Protein AF-A0A4V0WXS4-F1 (afdb_monomer_lite)

Structure (mmCIF, N/CA/C/O backbone):
data_AF-A0A4V0WXS4-F1
#
_entry.id   AF-A0A4V0WXS4-F1
#
loop_
_atom_site.group_PDB
_atom_site.id
_atom_site.type_symbol
_atom_site.label_atom_id
_atom_site.label_alt_id
_atom_site.label_comp_id
_atom_site.label_asym_id
_atom_site.label_entity_id
_atom_site.label_seq_id
_atom_site.pdbx_PDB_ins_code
_atom_site.Cartn_x
_atom_site.Cartn_y
_atom_site.Cartn_z
_atom_site.occupancy
_atom_site.B_iso_or_equiv
_atom_site.auth_seq_id
_atom_site.auth_comp_id
_atom_site.auth_asym_id
_atom_site.auth_atom_id
_atom_site.pdbx_PDB_model_num
ATOM 1 N N . MET A 1 1 ? 23.400 -9.276 -53.698 1.00 64.88 1 MET A N 1
ATOM 2 C CA . MET A 1 1 ? 24.366 -10.309 -53.256 1.00 64.88 1 MET A CA 1
ATOM 3 C C . MET A 1 1 ? 24.026 -10.705 -51.829 1.00 64.88 1 MET A C 1
ATOM 5 O O . MET A 1 1 ? 23.717 -9.817 -51.048 1.00 64.88 1 MET A O 1
ATOM 9 N N . PHE A 1 2 ? 24.050 -12.000 -51.503 1.00 71.00 2 PHE A N 1
ATOM 10 C CA . PHE A 1 2 ? 23.852 -12.486 -50.131 1.00 71.00 2 PHE A CA 1
ATOM 11 C C . PHE A 1 2 ? 25.010 -12.029 -49.228 1.00 71.00 2 PHE A C 1
ATOM 13 O O . PHE A 1 2 ? 26.172 -12.308 -49.543 1.00 71.00 2 PHE A O 1
ATOM 20 N N . SER A 1 3 ? 24.697 -11.337 -48.127 1.00 74.62 3 SER A N 1
ATOM 21 C CA . SER A 1 3 ? 25.659 -10.976 -47.076 1.00 74.62 3 SER A CA 1
ATOM 22 C C . SER A 1 3 ? 26.164 -12.226 -46.345 1.00 74.62 3 SER A C 1
ATOM 24 O O . SER A 1 3 ? 25.513 -13.275 -46.371 1.00 74.62 3 SER A O 1
ATOM 26 N N . THR A 1 4 ? 27.305 -12.128 -45.662 1.00 78.44 4 THR A N 1
ATOM 27 C CA . THR A 1 4 ? 27.850 -13.225 -44.843 1.00 78.44 4 THR A CA 1
ATOM 28 C C . THR A 1 4 ? 26.831 -13.714 -43.806 1.00 78.44 4 THR A C 1
ATOM 30 O O . THR A 1 4 ? 26.653 -14.921 -43.651 1.00 78.44 4 THR A O 1
ATOM 33 N N . GLY A 1 5 ? 26.081 -12.792 -43.187 1.00 76.50 5 GLY A N 1
ATOM 34 C CA . GLY A 1 5 ? 25.000 -13.121 -42.252 1.00 76.50 5 GLY A CA 1
ATOM 35 C C . GLY A 1 5 ? 23.852 -13.893 -42.907 1.00 76.50 5 GLY A C 1
ATOM 36 O O . GLY A 1 5 ? 23.438 -14.930 -42.395 1.00 76.50 5 GLY A O 1
ATOM 37 N N . SER A 1 6 ? 23.387 -13.456 -44.084 1.00 81.31 6 SER A N 1
ATOM 38 C CA . SER A 1 6 ? 22.308 -14.160 -44.795 1.00 81.31 6 SER A CA 1
ATOM 39 C C . SER A 1 6 ? 22.700 -15.586 -45.196 1.00 81.31 6 SER A C 1
ATOM 41 O O . SER A 1 6 ? 21.879 -16.490 -45.091 1.00 81.31 6 SER A O 1
ATOM 43 N N . LYS A 1 7 ? 23.965 -15.821 -45.577 1.00 85.44 7 LYS A N 1
ATOM 44 C CA . LYS A 1 7 ? 24.475 -17.163 -45.909 1.00 85.44 7 LYS A CA 1
ATOM 45 C C . LYS A 1 7 ? 24.491 -18.091 -44.694 1.00 85.44 7 LYS A C 1
ATOM 47 O O . LYS A 1 7 ? 24.151 -19.262 -44.827 1.00 85.44 7 LYS A O 1
ATOM 52 N N . TYR A 1 8 ? 24.870 -17.569 -43.528 1.00 85.88 8 TYR A N 1
ATOM 53 C CA . TYR A 1 8 ? 24.903 -18.330 -42.281 1.00 85.88 8 TYR A CA 1
ATOM 54 C C . TYR A 1 8 ? 23.502 -18.783 -41.854 1.00 85.88 8 TYR A C 1
ATOM 56 O O . TYR A 1 8 ? 23.273 -19.979 -41.680 1.00 85.88 8 TYR A O 1
ATOM 64 N N . PHE A 1 9 ? 22.546 -17.851 -41.758 1.00 87.81 9 PHE A N 1
ATOM 65 C CA . PHE A 1 9 ? 21.177 -18.184 -41.353 1.00 87.81 9 PHE A CA 1
ATOM 66 C C . PHE A 1 9 ? 20.473 -19.077 -42.374 1.00 87.81 9 PHE A C 1
ATOM 68 O O . PHE A 1 9 ? 19.878 -20.078 -41.985 1.00 87.81 9 PHE A O 1
ATOM 75 N N . PHE A 1 10 ? 20.647 -18.805 -43.671 1.00 89.00 10 PHE A N 1
ATOM 76 C CA . PHE A 1 10 ? 20.119 -19.666 -44.727 1.00 89.00 10 PHE A CA 1
ATOM 77 C C . PHE A 1 10 ? 20.671 -21.096 -44.630 1.00 89.00 10 PHE A C 1
ATOM 79 O O . PHE A 1 10 ? 19.917 -22.061 -44.748 1.00 89.00 10 PHE A O 1
ATOM 86 N N . GLY A 1 11 ? 21.973 -21.246 -44.357 1.00 90.62 11 GLY A N 1
ATOM 87 C CA . GLY A 1 11 ? 22.610 -22.547 -44.157 1.00 90.62 11 GLY A CA 1
ATOM 88 C C . GLY A 1 11 ? 22.042 -23.314 -42.962 1.00 90.62 11 GLY A C 1
ATOM 89 O O . GLY A 1 11 ? 21.742 -24.500 -43.086 1.00 90.62 11 GLY A O 1
ATOM 90 N N . ILE A 1 12 ? 21.834 -22.641 -41.826 1.00 92.06 12 ILE A N 1
ATOM 91 C CA . ILE A 1 12 ? 21.261 -23.267 -40.624 1.00 92.06 12 ILE A CA 1
ATOM 92 C C . ILE A 1 12 ? 19.795 -23.637 -40.835 1.00 92.06 12 ILE A C 1
ATOM 94 O O . ILE A 1 12 ? 19.400 -24.737 -40.461 1.00 92.06 12 ILE A O 1
ATOM 98 N N . THR A 1 13 ? 18.990 -22.772 -41.453 1.00 93.56 13 THR A N 1
ATOM 99 C CA . THR A 1 13 ? 17.585 -23.081 -41.750 1.00 93.56 13 THR A CA 1
ATOM 100 C C . THR A 1 13 ? 17.467 -24.264 -42.699 1.00 93.56 13 THR A C 1
ATOM 102 O O . THR A 1 13 ? 16.656 -25.156 -42.463 1.00 93.56 13 THR A O 1
ATOM 105 N N . PHE A 1 14 ? 18.300 -24.314 -43.740 1.00 93.62 14 PHE A N 1
ATOM 106 C CA . PHE A 1 14 ? 18.315 -25.425 -44.687 1.00 93.62 14 PHE A CA 1
ATOM 107 C C . PHE A 1 14 ? 18.725 -26.741 -44.018 1.00 93.62 14 PHE A C 1
ATOM 109 O O . PHE A 1 14 ? 18.033 -27.750 -44.152 1.00 93.62 14 PHE A O 1
ATOM 116 N N . LEU A 1 15 ? 19.813 -26.728 -43.244 1.00 94.06 15 LEU A N 1
ATOM 117 C CA . LEU A 1 15 ? 20.282 -27.913 -42.528 1.00 94.06 15 LEU A CA 1
ATOM 118 C C . LEU A 1 15 ? 19.273 -28.353 -41.456 1.00 94.06 15 LEU A C 1
ATOM 120 O O . LEU A 1 15 ? 19.014 -29.545 -41.314 1.00 94.06 15 LEU A O 1
ATOM 124 N N . GLY A 1 16 ? 18.642 -27.402 -40.765 1.00 93.06 16 GLY A N 1
ATOM 125 C CA . GLY A 1 16 ? 17.558 -27.652 -39.819 1.00 93.06 16 GLY A CA 1
ATOM 126 C C . GLY A 1 16 ? 16.331 -28.281 -40.480 1.00 93.06 16 GLY A C 1
ATOM 127 O O . GLY A 1 16 ? 15.763 -29.218 -39.929 1.00 93.06 16 GLY A O 1
ATOM 128 N N . ALA A 1 17 ? 15.950 -27.828 -41.679 1.00 93.50 17 ALA A N 1
ATOM 129 C CA . ALA A 1 17 ? 14.830 -28.393 -42.432 1.00 93.50 17 ALA A CA 1
ATOM 130 C C . ALA A 1 17 ? 15.118 -29.833 -42.880 1.00 93.50 17 ALA A C 1
ATOM 132 O O . ALA A 1 17 ? 14.245 -30.695 -42.778 1.00 93.50 17 ALA A O 1
ATOM 133 N N . ILE A 1 18 ? 16.354 -30.115 -43.308 1.00 94.25 18 ILE A N 1
ATOM 134 C CA . ILE A 1 18 ? 16.801 -31.481 -43.611 1.00 94.25 18 ILE A CA 1
ATOM 135 C C . ILE A 1 18 ? 16.768 -32.343 -42.348 1.00 94.25 18 ILE A C 1
ATOM 137 O O . ILE A 1 18 ? 16.215 -33.438 -42.379 1.00 94.25 18 ILE A O 1
ATOM 141 N N . ALA A 1 19 ? 17.317 -31.856 -41.234 1.00 90.50 19 ALA A N 1
ATOM 142 C CA . ALA A 1 19 ? 17.319 -32.585 -39.970 1.00 90.50 19 ALA A CA 1
ATOM 143 C C . ALA A 1 19 ? 15.892 -32.885 -39.485 1.00 90.50 19 ALA A C 1
ATOM 145 O O . ALA A 1 19 ? 15.623 -34.006 -39.066 1.00 90.50 19 ALA A O 1
ATOM 146 N N . PHE A 1 20 ? 14.968 -31.928 -39.610 1.00 91.62 20 PHE A N 1
ATOM 147 C CA . PHE A 1 20 ? 13.546 -32.122 -39.325 1.00 91.62 20 PHE A CA 1
ATOM 148 C C . PHE A 1 20 ? 12.921 -33.193 -40.227 1.00 91.62 20 PHE A C 1
ATOM 150 O O . PHE A 1 20 ? 12.292 -34.119 -39.721 1.00 91.62 20 PHE A O 1
ATOM 157 N N . ALA A 1 21 ? 13.132 -33.121 -41.544 1.00 90.31 21 ALA A N 1
ATOM 158 C CA . ALA A 1 21 ? 12.597 -34.105 -42.484 1.00 90.31 21 ALA A CA 1
ATOM 159 C C . ALA A 1 21 ? 13.133 -35.520 -42.206 1.00 90.31 21 ALA A C 1
ATOM 161 O O . ALA A 1 21 ? 12.365 -36.477 -42.145 1.00 90.31 21 ALA A O 1
ATOM 162 N N . VAL A 1 22 ? 14.442 -35.651 -41.971 1.00 91.19 22 VAL A N 1
ATOM 163 C CA . VAL A 1 22 ? 15.083 -36.925 -41.617 1.00 91.19 22 VAL A CA 1
ATOM 164 C C . VAL A 1 22 ? 14.554 -37.452 -40.282 1.00 91.19 22 VAL A C 1
ATOM 166 O O . VAL A 1 22 ? 14.265 -38.641 -40.173 1.00 91.19 22 VAL A O 1
ATOM 169 N N . TYR A 1 23 ? 14.372 -36.583 -39.284 1.00 88.38 23 TYR A N 1
ATOM 170 C CA . TYR A 1 23 ? 13.808 -36.952 -37.986 1.00 88.38 23 TYR A CA 1
ATOM 171 C C . TYR A 1 23 ? 12.383 -37.503 -38.122 1.00 88.38 23 TYR A C 1
ATOM 173 O O . TYR A 1 23 ? 12.095 -38.582 -37.606 1.00 88.38 23 TYR A O 1
ATOM 181 N N . MET A 1 24 ? 11.520 -36.810 -38.872 1.00 88.06 24 MET A N 1
ATOM 182 C CA . MET A 1 24 ? 10.136 -37.236 -39.112 1.00 88.06 24 MET A CA 1
ATOM 183 C C . MET A 1 24 ? 10.060 -38.584 -39.845 1.00 88.06 24 MET A C 1
ATOM 185 O O . MET A 1 24 ? 9.160 -39.372 -39.574 1.00 88.06 24 MET A O 1
ATOM 189 N N . VAL A 1 25 ? 11.018 -38.876 -40.735 1.00 88.19 25 VAL A N 1
ATOM 190 C CA . VAL A 1 25 ? 11.079 -40.142 -41.487 1.00 88.19 25 VAL A CA 1
ATOM 191 C C . VAL A 1 25 ? 11.652 -41.297 -40.658 1.00 88.19 25 VAL A C 1
ATOM 193 O O . VAL A 1 25 ? 11.134 -42.408 -40.735 1.00 88.19 25 VAL A O 1
ATOM 196 N N . LEU A 1 26 ? 12.725 -41.071 -39.892 1.00 88.06 26 LEU A N 1
ATOM 197 C CA . LEU A 1 26 ? 13.459 -42.147 -39.208 1.00 88.06 26 LEU A CA 1
ATOM 198 C C . LEU A 1 26 ? 12.943 -42.459 -37.801 1.00 88.06 26 LEU A C 1
ATOM 200 O O . LEU A 1 26 ? 13.047 -43.598 -37.356 1.00 88.06 26 LEU A O 1
ATOM 204 N N . ILE A 1 27 ? 12.449 -41.450 -37.082 1.00 81.62 27 ILE A N 1
ATOM 205 C CA . ILE A 1 27 ? 12.076 -41.555 -35.660 1.00 81.62 27 ILE A CA 1
ATOM 206 C C . ILE A 1 27 ? 10.546 -41.489 -35.482 1.00 81.62 27 ILE A C 1
ATOM 208 O O . ILE A 1 27 ? 10.029 -41.916 -34.450 1.00 81.62 27 ILE A O 1
ATOM 212 N N . GLY A 1 28 ? 9.810 -41.041 -36.507 1.00 67.69 28 GLY A N 1
ATOM 213 C CA . GLY A 1 28 ? 8.352 -40.896 -36.489 1.00 67.69 28 GLY A CA 1
ATOM 214 C C . GLY A 1 28 ? 7.882 -39.626 -35.770 1.00 67.69 28 GLY A C 1
ATOM 215 O O . GLY A 1 28 ? 8.691 -38.804 -35.335 1.00 67.69 28 GLY A O 1
ATOM 216 N N . GLU A 1 29 ? 6.560 -39.453 -35.645 1.00 67.19 29 GLU A N 1
ATOM 217 C CA . GLU A 1 29 ? 5.919 -38.306 -34.977 1.00 67.19 29 GLU A CA 1
ATOM 218 C C . GLU A 1 29 ? 6.139 -38.331 -33.453 1.00 67.19 29 GLU A C 1
ATOM 220 O O . GLU A 1 29 ? 5.227 -38.544 -32.657 1.00 67.19 29 GLU A O 1
ATOM 225 N N . SER A 1 30 ? 7.375 -38.113 -33.006 1.00 69.06 30 SER A N 1
ATOM 226 C CA . SER A 1 30 ? 7.634 -37.822 -31.601 1.00 69.06 30 SER A CA 1
ATOM 227 C C . SER A 1 30 ? 7.206 -36.377 -31.317 1.00 69.06 30 SER A C 1
ATOM 229 O O . SER A 1 30 ? 7.701 -35.420 -31.924 1.00 69.06 30 SER A O 1
ATOM 231 N N . ALA A 1 31 ? 6.267 -36.211 -30.381 1.00 70.06 31 ALA A N 1
ATOM 232 C CA . ALA A 1 31 ? 5.658 -34.914 -30.087 1.00 70.06 31 ALA A CA 1
ATOM 233 C C . ALA A 1 31 ? 6.665 -33.862 -29.593 1.00 70.06 31 ALA A C 1
ATOM 235 O O . ALA A 1 31 ? 6.403 -32.674 -29.723 1.00 70.06 31 ALA A O 1
ATOM 236 N N . ILE A 1 32 ? 7.815 -34.264 -29.039 1.00 83.06 32 ILE A N 1
ATOM 237 C CA . ILE A 1 32 ? 8.803 -33.336 -28.458 1.00 83.06 32 ILE A CA 1
ATOM 238 C C . ILE A 1 32 ? 9.951 -33.052 -29.436 1.00 83.06 32 ILE A C 1
ATOM 240 O O . ILE A 1 32 ? 10.331 -31.898 -29.617 1.00 83.06 32 ILE A O 1
ATOM 244 N N . GLY A 1 33 ? 10.506 -34.074 -30.096 1.00 83.75 33 GLY A N 1
ATOM 245 C CA . GLY A 1 33 ? 11.631 -33.873 -31.014 1.00 83.75 33 GLY A CA 1
ATOM 246 C C . GLY A 1 33 ? 11.209 -33.216 -32.327 1.00 83.75 33 GLY A C 1
ATOM 247 O O . GLY A 1 33 ? 11.885 -32.305 -32.807 1.00 83.75 33 GLY A O 1
ATOM 248 N N . GLY A 1 34 ? 10.049 -33.613 -32.862 1.00 87.12 34 GLY A N 1
ATOM 249 C CA . GLY A 1 34 ? 9.478 -32.997 -34.058 1.00 87.12 34 GLY A CA 1
ATOM 250 C C . GLY A 1 34 ? 9.107 -31.530 -33.826 1.00 87.12 34 GLY A C 1
ATOM 251 O O . GLY A 1 34 ? 9.467 -30.672 -34.629 1.00 87.12 34 GLY A O 1
ATOM 252 N N . THR A 1 35 ? 8.460 -31.212 -32.698 1.00 86.69 35 THR A N 1
ATOM 253 C CA . THR A 1 35 ? 8.072 -29.826 -32.369 1.00 86.69 35 THR A CA 1
ATOM 254 C C . THR A 1 35 ? 9.276 -28.927 -32.109 1.00 86.69 35 THR A C 1
ATOM 256 O O . THR A 1 35 ? 9.286 -27.789 -32.577 1.00 86.69 35 THR A O 1
ATOM 259 N N . ALA A 1 36 ? 10.318 -29.428 -31.439 1.00 89.12 36 ALA A N 1
ATOM 260 C CA . ALA A 1 36 ? 11.550 -28.674 -31.220 1.00 89.12 36 ALA A CA 1
ATOM 261 C C . ALA A 1 36 ? 12.267 -28.339 -32.540 1.00 89.12 36 ALA A C 1
ATOM 263 O O . ALA A 1 36 ? 12.645 -27.188 -32.765 1.00 89.12 36 ALA A O 1
ATOM 264 N N . LEU A 1 37 ? 12.420 -29.321 -33.437 1.00 90.25 37 LEU A N 1
ATOM 265 C CA . LEU A 1 37 ? 13.057 -29.117 -34.742 1.00 90.25 37 LEU A CA 1
ATOM 266 C C . LEU A 1 37 ? 12.220 -28.214 -35.655 1.00 90.25 37 LEU A C 1
ATOM 268 O O . LEU A 1 37 ? 12.771 -27.316 -36.288 1.00 90.25 37 LEU A O 1
ATOM 272 N N . PHE A 1 38 ? 10.897 -28.388 -35.673 1.00 91.00 38 PHE A N 1
ATOM 273 C CA . PHE A 1 38 ? 9.996 -27.500 -36.406 1.00 91.00 38 PHE A CA 1
ATOM 274 C C . PHE A 1 38 ? 10.083 -26.057 -35.890 1.00 91.00 38 PHE A C 1
ATOM 276 O O . PHE A 1 38 ? 10.213 -25.122 -36.681 1.00 91.00 38 PHE A O 1
ATOM 283 N N . GLY A 1 39 ? 10.097 -25.869 -34.566 1.00 91.19 39 GLY A N 1
ATOM 284 C CA . GLY A 1 39 ? 10.288 -24.564 -33.936 1.00 91.19 39 GLY A CA 1
ATOM 285 C C . GLY A 1 39 ? 11.632 -23.925 -34.293 1.00 91.19 39 GLY A C 1
ATOM 286 O O . GLY A 1 39 ? 11.680 -22.739 -34.615 1.00 91.19 39 GLY A O 1
ATOM 287 N N . LEU A 1 40 ? 12.715 -24.708 -34.317 1.00 92.25 40 LEU A N 1
ATOM 288 C CA . LEU A 1 40 ? 14.043 -24.240 -34.724 1.00 92.25 40 LEU A CA 1
ATOM 289 C C . LEU A 1 40 ? 14.076 -23.814 -36.198 1.00 92.25 40 LEU A C 1
ATOM 291 O O . LEU A 1 40 ? 14.633 -22.760 -36.520 1.00 92.25 40 LEU A O 1
ATOM 295 N N . VAL A 1 41 ? 13.460 -24.587 -37.097 1.00 95.19 41 VAL A N 1
ATOM 296 C CA . VAL A 1 41 ? 13.341 -24.218 -38.518 1.00 95.19 41 VAL A CA 1
ATOM 297 C C . VAL A 1 41 ? 12.521 -22.939 -38.667 1.00 95.19 41 VAL A C 1
ATOM 299 O O . VAL A 1 41 ? 12.947 -22.033 -39.377 1.00 95.19 41 VAL A O 1
ATOM 302 N N . GLY A 1 42 ? 11.399 -22.818 -37.953 1.00 94.50 42 GLY A N 1
ATOM 303 C CA . GLY A 1 42 ? 10.579 -21.607 -37.948 1.00 94.50 42 GLY A CA 1
ATOM 304 C C . GLY A 1 42 ? 11.348 -20.374 -37.465 1.00 94.50 42 GLY A C 1
ATOM 305 O O . GLY A 1 42 ? 11.357 -19.347 -38.141 1.00 94.50 42 GLY A O 1
ATOM 306 N N . ALA A 1 43 ? 12.055 -20.483 -36.337 1.00 93.06 43 ALA A N 1
ATOM 307 C CA . ALA A 1 43 ? 12.835 -19.387 -35.767 1.00 93.06 43 ALA A CA 1
ATOM 308 C C . ALA A 1 43 ? 13.988 -18.957 -36.687 1.00 93.06 43 ALA A C 1
ATOM 310 O O . ALA A 1 43 ? 14.147 -17.774 -36.990 1.00 93.06 43 ALA A O 1
ATOM 311 N N . THR A 1 44 ? 14.779 -19.913 -37.177 1.00 92.88 44 THR A N 1
ATOM 312 C CA . THR A 1 44 ? 15.910 -19.617 -38.072 1.00 92.88 44 THR A CA 1
ATOM 313 C C . THR A 1 44 ? 15.436 -19.135 -39.442 1.00 92.88 44 THR A C 1
ATOM 315 O O . THR A 1 44 ? 16.063 -18.253 -40.025 1.00 92.88 44 THR A O 1
ATOM 318 N N . GLY A 1 45 ? 14.307 -19.647 -39.941 1.00 92.75 45 GLY A N 1
ATOM 319 C CA . GLY A 1 45 ? 13.680 -19.189 -41.178 1.00 92.75 45 GLY A CA 1
ATOM 320 C C . GLY A 1 45 ? 13.189 -17.747 -41.076 1.00 92.75 45 GLY A C 1
ATOM 321 O O . GLY A 1 45 ? 13.435 -16.952 -41.983 1.00 92.75 45 GLY A O 1
ATOM 322 N N . LEU A 1 46 ? 12.587 -17.370 -39.944 1.00 92.75 46 LEU A N 1
ATOM 323 C CA . LEU A 1 46 ? 12.212 -15.985 -39.661 1.00 92.75 46 LEU A CA 1
ATOM 324 C C . LEU A 1 46 ? 13.441 -15.067 -39.607 1.00 92.75 46 LEU A C 1
ATOM 326 O O . LEU A 1 46 ? 13.444 -14.020 -40.253 1.00 92.75 46 LEU A O 1
ATOM 330 N N . LEU A 1 47 ? 14.507 -15.473 -38.911 1.00 89.38 47 LEU A N 1
ATOM 331 C CA . LEU A 1 47 ? 15.767 -14.719 -38.887 1.00 89.38 47 LEU A CA 1
ATOM 332 C C . LEU A 1 47 ? 16.385 -14.590 -40.286 1.00 89.38 47 LEU A C 1
ATOM 334 O O . LEU A 1 47 ? 16.838 -13.509 -40.657 1.00 89.38 47 LEU A O 1
ATOM 338 N N . THR A 1 48 ? 16.344 -15.654 -41.092 1.00 89.56 48 THR A N 1
ATOM 339 C CA . THR A 1 48 ? 16.782 -15.624 -42.494 1.00 89.56 48 THR A CA 1
ATOM 340 C C . THR A 1 48 ? 15.979 -14.595 -43.289 1.00 89.56 48 THR A C 1
ATOM 342 O O . THR A 1 48 ? 16.567 -13.760 -43.974 1.00 89.56 48 THR A O 1
ATOM 345 N N . GLY A 1 49 ? 14.649 -14.604 -43.168 1.00 88.38 49 GLY A N 1
ATOM 346 C CA . GLY A 1 49 ? 13.773 -13.631 -43.821 1.00 88.38 49 GLY A CA 1
ATOM 347 C C . GLY A 1 49 ? 14.073 -12.190 -43.404 1.00 88.38 49 GLY A C 1
ATOM 348 O O . GLY A 1 49 ? 14.198 -11.320 -44.265 1.00 88.38 49 GLY A O 1
ATOM 349 N N . LEU A 1 50 ? 14.267 -11.946 -42.104 1.00 87.12 50 LEU A N 1
ATOM 350 C CA . LEU A 1 50 ? 14.609 -10.624 -41.574 1.00 87.12 50 LEU A CA 1
ATOM 351 C C . LEU A 1 50 ? 15.950 -10.120 -42.112 1.00 87.12 50 LEU A C 1
ATOM 353 O O . LEU A 1 50 ? 16.007 -9.000 -42.604 1.00 87.12 50 LEU A O 1
ATOM 357 N N . VAL A 1 51 ? 17.003 -10.942 -42.097 1.00 85.38 51 VAL A N 1
ATOM 358 C CA . VAL A 1 51 ? 18.331 -10.550 -42.607 1.00 85.38 51 VAL A CA 1
ATOM 359 C C . VAL A 1 51 ? 18.301 -10.286 -44.116 1.00 85.38 51 VAL A C 1
ATOM 361 O O . VAL A 1 51 ? 18.978 -9.379 -44.602 1.00 85.38 51 VAL A O 1
ATOM 364 N N . LEU A 1 52 ? 17.506 -11.046 -44.876 1.00 84.69 52 LEU A N 1
ATOM 365 C CA . LEU A 1 52 ? 17.314 -10.795 -46.307 1.00 84.69 52 LEU A CA 1
ATOM 366 C C . LEU A 1 52 ? 16.548 -9.495 -46.574 1.00 84.69 52 LEU A C 1
ATOM 368 O O . LEU A 1 52 ? 16.857 -8.804 -47.544 1.00 84.69 52 LEU A O 1
ATOM 372 N N . PHE A 1 53 ? 15.577 -9.161 -45.721 1.00 84.88 53 PHE A N 1
ATOM 373 C CA . PHE A 1 53 ? 14.770 -7.951 -45.843 1.00 84.88 53 PHE A CA 1
ATOM 374 C C . PHE A 1 53 ? 15.536 -6.688 -45.430 1.00 84.88 53 PHE A C 1
ATOM 376 O O . PHE A 1 53 ? 15.528 -5.705 -46.167 1.00 84.88 53 PHE A O 1
ATOM 383 N N . THR A 1 54 ? 16.218 -6.708 -44.280 1.00 80.00 54 THR A N 1
ATOM 384 C CA . THR A 1 54 ? 16.938 -5.538 -43.751 1.00 80.00 54 THR A CA 1
ATOM 385 C C . THR A 1 54 ? 18.276 -5.305 -44.439 1.00 80.00 54 THR A C 1
ATOM 387 O O . THR A 1 54 ? 18.754 -4.176 -44.450 1.00 80.00 54 THR A O 1
ATOM 390 N N . ARG A 1 55 ? 18.877 -6.355 -45.024 1.00 71.25 55 ARG A N 1
ATOM 391 C CA . ARG A 1 55 ? 20.212 -6.341 -45.656 1.00 71.25 55 ARG A CA 1
ATOM 392 C C . ARG A 1 55 ? 21.347 -5.863 -44.737 1.00 71.25 55 ARG A C 1
ATOM 394 O O . ARG A 1 55 ? 22.437 -5.588 -45.230 1.00 71.25 55 ARG A O 1
ATOM 401 N N . ASP A 1 56 ? 21.102 -5.835 -43.430 1.00 64.25 56 ASP A N 1
ATOM 402 C CA . ASP A 1 56 ? 22.008 -5.301 -42.416 1.00 64.25 56 ASP A CA 1
ATOM 403 C C . ASP A 1 56 ? 23.337 -6.091 -42.359 1.00 64.25 56 ASP A C 1
ATOM 405 O O . ASP A 1 56 ? 23.357 -7.322 -42.501 1.00 64.25 56 ASP A O 1
ATOM 409 N N . GLY A 1 57 ? 24.462 -5.385 -42.192 1.00 59.25 57 GLY A N 1
ATOM 410 C CA . GLY A 1 57 ? 25.810 -5.968 -42.125 1.00 59.25 57 GLY A CA 1
ATOM 411 C C . GLY A 1 57 ? 26.431 -6.375 -43.470 1.00 59.25 57 GLY A C 1
ATOM 412 O O . GLY A 1 57 ? 27.177 -7.361 -43.541 1.00 59.25 57 GLY A O 1
ATOM 413 N N . SER A 1 58 ? 26.122 -5.667 -44.561 1.00 64.50 58 SER A N 1
ATOM 414 C CA . SER A 1 58 ? 26.772 -5.910 -45.853 1.00 64.50 58 SER A CA 1
ATOM 415 C C . SER A 1 58 ? 28.225 -5.397 -45.869 1.00 64.50 58 SER A C 1
ATOM 417 O O . SER A 1 58 ? 28.561 -4.371 -45.283 1.00 64.50 58 SER A O 1
ATOM 419 N N . HIS A 1 59 ? 29.135 -6.146 -46.506 1.00 52.75 59 HIS A N 1
ATOM 420 C CA . HIS A 1 59 ? 30.546 -5.753 -46.606 1.00 52.75 59 HIS A CA 1
ATOM 421 C C . HIS A 1 59 ? 30.662 -4.421 -47.368 1.00 52.75 59 HIS A C 1
ATOM 423 O O . HIS A 1 59 ? 30.338 -4.376 -48.554 1.00 52.75 59 HIS A O 1
ATOM 429 N N . GLY A 1 60 ? 31.155 -3.370 -46.704 1.00 56.38 60 GLY A N 1
ATOM 430 C CA . GLY A 1 60 ? 31.364 -2.045 -47.301 1.00 56.38 60 GLY A CA 1
ATOM 431 C C . GLY A 1 60 ? 30.287 -1.004 -46.987 1.00 56.38 60 GLY A C 1
ATOM 432 O O . GLY A 1 60 ? 30.427 0.131 -47.432 1.00 56.38 60 GLY A O 1
ATOM 433 N N . GLU A 1 61 ? 29.253 -1.342 -46.212 1.00 59.34 61 GLU A N 1
ATOM 434 C CA . GLU A 1 61 ? 28.413 -0.319 -45.585 1.00 59.34 61 GLU A CA 1
ATOM 435 C C . GLU A 1 61 ? 29.137 0.248 -44.363 1.00 59.34 61 GLU A C 1
ATOM 437 O O . GLU A 1 61 ? 29.401 -0.458 -43.387 1.00 59.34 61 GLU A O 1
ATOM 442 N N . GLU A 1 62 ? 29.474 1.537 -44.419 1.00 56.22 62 GLU A N 1
ATOM 443 C CA . GLU A 1 62 ? 29.770 2.293 -43.209 1.00 56.22 62 GLU A CA 1
ATOM 444 C C . GLU A 1 62 ? 28.527 2.208 -42.318 1.00 56.22 62 GLU A C 1
ATOM 446 O O . GLU A 1 62 ? 27.426 2.572 -42.740 1.00 56.22 62 GLU A O 1
ATOM 451 N N . GLY A 1 63 ? 28.680 1.670 -41.103 1.00 58.69 63 GLY A N 1
ATOM 452 C CA . GLY A 1 63 ? 27.587 1.656 -40.137 1.00 58.69 63 GLY A CA 1
ATOM 453 C C . GLY A 1 63 ? 27.019 3.067 -40.005 1.00 58.69 63 GLY A C 1
ATOM 454 O O . GLY A 1 63 ? 27.780 4.036 -40.013 1.00 58.69 63 GLY A O 1
ATOM 455 N N . VAL A 1 64 ? 25.688 3.190 -39.917 1.00 63.97 64 VAL A N 1
ATOM 456 C CA . VAL A 1 64 ? 25.010 4.487 -39.757 1.00 63.97 64 VAL A CA 1
ATOM 457 C C . VAL A 1 64 ? 25.776 5.296 -38.713 1.00 63.97 64 VAL A C 1
ATOM 459 O O . VAL A 1 64 ? 25.998 4.781 -37.621 1.00 63.97 64 VAL A O 1
ATOM 462 N N . ALA A 1 65 ? 26.194 6.529 -39.020 1.00 66.12 65 ALA A N 1
ATOM 463 C CA . ALA A 1 65 ? 27.061 7.326 -38.140 1.00 66.12 65 ALA A CA 1
ATOM 464 C C . ALA A 1 65 ? 26.537 7.427 -36.687 1.00 66.12 65 ALA A C 1
ATOM 466 O O . ALA A 1 65 ? 27.314 7.512 -35.740 1.00 66.12 65 ALA A O 1
ATOM 467 N N . ALA A 1 66 ? 25.215 7.332 -36.503 1.00 66.06 66 ALA A N 1
ATOM 468 C CA . ALA A 1 66 ? 24.538 7.255 -35.206 1.00 66.06 66 ALA A CA 1
ATOM 469 C C . ALA A 1 66 ? 24.849 5.987 -34.372 1.00 66.06 66 ALA A C 1
ATOM 471 O O . ALA A 1 66 ? 24.612 5.970 -33.170 1.00 66.06 66 ALA A O 1
ATOM 472 N N . SER A 1 67 ? 25.382 4.927 -34.983 1.00 67.94 67 SER A N 1
ATOM 473 C CA . SER A 1 67 ? 25.743 3.647 -34.351 1.00 67.94 67 SER A CA 1
ATOM 474 C C . SER A 1 67 ? 27.245 3.502 -34.080 1.00 67.94 67 SER A C 1
ATOM 476 O O . SER A 1 67 ? 27.663 2.487 -33.528 1.00 67.94 67 SER A O 1
ATOM 478 N N . ALA A 1 68 ? 28.060 4.493 -34.462 1.00 71.06 68 ALA A N 1
ATOM 479 C CA . ALA A 1 68 ? 29.508 4.477 -34.239 1.00 71.06 68 ALA A CA 1
ATOM 480 C C . ALA A 1 68 ? 29.893 4.805 -32.783 1.00 71.06 68 ALA A C 1
ATOM 482 O O . ALA A 1 68 ? 30.974 4.433 -32.325 1.00 71.06 68 ALA A O 1
ATOM 483 N N . ALA A 1 69 ? 29.019 5.501 -32.049 1.00 73.44 69 ALA A N 1
ATOM 484 C CA . ALA A 1 69 ? 29.237 5.824 -30.646 1.00 73.44 69 ALA A CA 1
ATOM 485 C C . ALA A 1 69 ? 28.990 4.601 -29.747 1.00 73.44 69 ALA A C 1
ATOM 487 O O . ALA A 1 69 ? 28.023 3.859 -29.926 1.00 73.44 69 ALA A O 1
ATOM 488 N N . ALA A 1 70 ? 29.856 4.411 -28.748 1.00 76.88 70 ALA A N 1
ATOM 489 C CA . ALA A 1 70 ? 29.663 3.374 -27.741 1.00 76.88 70 ALA A CA 1
ATOM 490 C C . ALA A 1 70 ? 28.402 3.665 -26.892 1.00 76.88 70 ALA A C 1
ATOM 492 O O . ALA A 1 70 ? 28.184 4.827 -26.532 1.00 76.88 70 ALA A O 1
ATOM 493 N N . PRO A 1 71 ? 27.598 2.640 -26.540 1.00 77.00 71 PRO A N 1
ATOM 494 C CA . PRO A 1 71 ? 26.442 2.807 -25.659 1.00 77.00 71 PRO A CA 1
ATOM 495 C C . PRO A 1 71 ? 26.840 3.362 -24.291 1.00 77.00 71 PRO A C 1
ATOM 497 O O . PRO A 1 71 ? 27.933 3.073 -23.791 1.00 77.00 71 PRO A O 1
ATOM 500 N N . THR A 1 72 ? 25.948 4.121 -23.653 1.00 83.00 72 THR A N 1
ATOM 501 C CA . THR A 1 72 ? 26.209 4.600 -22.291 1.00 83.00 72 THR A CA 1
ATOM 502 C C . THR A 1 72 ? 25.992 3.487 -21.263 1.00 83.00 72 THR A C 1
ATOM 504 O O . THR A 1 72 ? 25.331 2.477 -21.518 1.00 83.00 72 THR A O 1
ATOM 507 N N . SER A 1 73 ? 26.578 3.651 -20.073 1.00 86.69 73 SER A N 1
ATOM 508 C CA . SER A 1 73 ? 26.341 2.719 -18.968 1.00 86.69 73 SER A CA 1
ATOM 509 C C . SER A 1 73 ? 24.871 2.766 -18.540 1.00 86.69 73 SER A C 1
ATOM 511 O O . SER A 1 73 ? 24.317 3.844 -18.324 1.00 86.69 73 SER A O 1
ATOM 513 N N . SER A 1 74 ? 24.251 1.594 -18.387 1.00 88.50 74 SER A N 1
ATOM 514 C CA . SER A 1 74 ? 22.839 1.452 -18.036 1.00 88.50 74 SER A CA 1
ATOM 515 C C . SER A 1 74 ? 22.649 0.492 -16.868 1.00 88.50 74 SER A C 1
ATOM 517 O O . SER A 1 74 ? 23.210 -0.602 -16.851 1.00 88.50 74 SER A O 1
ATOM 519 N N . ILE A 1 75 ? 21.818 0.890 -15.902 1.00 93.44 75 ILE A N 1
ATOM 520 C CA . ILE A 1 75 ? 21.429 0.053 -14.758 1.00 93.44 75 ILE A CA 1
ATOM 521 C C . ILE A 1 75 ? 20.254 -0.882 -15.084 1.00 93.44 75 ILE A C 1
ATOM 523 O O . ILE A 1 75 ? 20.003 -1.849 -14.367 1.00 93.44 75 ILE A O 1
ATOM 527 N N . TRP A 1 76 ? 19.538 -0.636 -16.183 1.00 93.75 76 TRP A N 1
ATOM 528 C CA . TRP A 1 76 ? 18.338 -1.388 -16.545 1.00 93.75 76 TRP A CA 1
ATOM 529 C C . TRP A 1 76 ? 18.552 -2.892 -16.768 1.00 93.75 76 TRP A C 1
ATOM 531 O O . TRP A 1 76 ? 17.686 -3.649 -16.336 1.00 93.75 76 TRP A O 1
ATOM 541 N N . PRO A 1 77 ? 19.684 -3.376 -17.319 1.00 93.88 77 PRO A N 1
ATOM 542 C CA . PRO A 1 77 ? 19.970 -4.813 -17.372 1.00 93.88 77 PRO A CA 1
ATOM 543 C C . PRO A 1 77 ? 20.028 -5.464 -15.985 1.00 93.88 77 PRO A C 1
ATOM 545 O O . PRO A 1 77 ? 19.545 -6.579 -15.794 1.00 93.88 77 PRO A O 1
ATOM 548 N N . LEU A 1 78 ? 20.575 -4.754 -14.994 1.00 95.75 78 LEU A N 1
ATOM 549 C CA . LEU A 1 78 ? 20.615 -5.227 -13.613 1.00 95.75 78 LEU A CA 1
ATOM 550 C C . LEU A 1 78 ? 19.208 -5.243 -13.000 1.00 95.75 78 LEU A C 1
ATOM 552 O O . LEU A 1 78 ? 18.835 -6.222 -12.358 1.00 95.75 78 LEU A O 1
ATOM 556 N N . ILE A 1 79 ? 18.395 -4.213 -13.256 1.00 95.31 79 ILE A N 1
ATOM 557 C CA . ILE A 1 79 ? 16.984 -4.183 -12.832 1.00 95.31 79 ILE A CA 1
ATOM 558 C C . ILE A 1 79 ? 16.191 -5.320 -13.489 1.00 95.31 79 ILE A C 1
ATOM 560 O O . ILE A 1 79 ? 15.404 -5.974 -12.808 1.00 95.31 79 ILE A O 1
ATOM 564 N N . ALA A 1 80 ? 16.429 -5.613 -14.770 1.00 95.81 80 ALA A N 1
ATOM 565 C CA . ALA A 1 80 ? 15.810 -6.738 -15.465 1.00 95.81 80 ALA A CA 1
ATOM 566 C C . ALA A 1 80 ? 16.198 -8.081 -14.826 1.00 95.81 80 ALA A C 1
ATOM 568 O O . ALA A 1 80 ? 15.332 -8.925 -14.610 1.00 95.81 80 ALA A O 1
ATOM 569 N N . ALA A 1 81 ? 17.470 -8.268 -14.461 1.00 97.25 81 ALA A N 1
ATOM 570 C CA . ALA A 1 81 ? 17.930 -9.475 -13.774 1.00 97.25 81 ALA A CA 1
ATOM 571 C C . ALA A 1 81 ? 17.271 -9.645 -12.393 1.00 97.25 81 ALA A C 1
ATOM 573 O O . ALA A 1 81 ? 16.805 -10.736 -12.051 1.00 97.25 81 ALA A O 1
ATOM 574 N N . VAL A 1 82 ? 17.166 -8.561 -11.617 1.00 97.12 82 VAL A N 1
ATOM 575 C CA . VAL A 1 82 ? 16.435 -8.554 -10.340 1.00 97.12 82 VAL A CA 1
ATOM 576 C C . VAL A 1 82 ? 14.953 -8.867 -10.564 1.00 97.12 82 VAL A C 1
ATOM 578 O O . VAL A 1 82 ? 14.403 -9.724 -9.876 1.00 97.12 82 VAL A O 1
ATOM 581 N N . GLY A 1 83 ? 14.317 -8.245 -11.559 1.00 96.75 83 GLY A N 1
ATOM 582 C CA . GLY A 1 83 ? 12.923 -8.494 -11.926 1.00 96.75 83 GLY A CA 1
ATOM 583 C C . GLY A 1 83 ? 12.662 -9.947 -12.324 1.00 96.75 83 GLY A C 1
ATOM 584 O O . GLY A 1 83 ? 11.716 -10.550 -11.826 1.00 96.75 83 GLY A O 1
ATOM 585 N N . ALA A 1 84 ? 13.533 -10.547 -13.140 1.00 97.38 84 ALA A N 1
ATOM 586 C CA . ALA A 1 84 ? 13.453 -11.959 -13.519 1.00 97.38 84 ALA A CA 1
ATOM 587 C C . ALA A 1 84 ? 13.603 -12.886 -12.307 1.00 97.38 84 ALA A C 1
ATOM 589 O O . ALA A 1 84 ? 12.848 -13.846 -12.158 1.00 97.38 84 ALA A O 1
ATOM 590 N N . THR A 1 85 ? 14.538 -12.570 -11.409 1.00 97.50 85 THR A N 1
ATOM 591 C CA . THR A 1 85 ? 14.747 -13.338 -10.176 1.00 97.50 85 THR A CA 1
ATOM 592 C C . THR A 1 85 ? 13.509 -13.278 -9.282 1.00 97.50 85 THR A C 1
ATOM 594 O O . THR A 1 85 ? 13.030 -14.309 -8.815 1.00 97.50 85 THR A O 1
ATOM 597 N N . LEU A 1 86 ? 12.944 -12.084 -9.082 1.00 96.44 86 LEU A N 1
ATOM 598 C CA . LEU A 1 86 ? 11.736 -11.888 -8.281 1.00 96.44 86 LEU A CA 1
ATOM 599 C C . LEU A 1 86 ? 10.500 -12.505 -8.927 1.00 96.44 86 LEU A C 1
ATOM 601 O O . LEU A 1 86 ? 9.649 -13.015 -8.210 1.00 96.44 86 LEU A O 1
ATOM 605 N N . LEU A 1 87 ? 10.410 -12.518 -10.257 1.00 97.31 87 LEU A N 1
ATOM 606 C CA . LEU A 1 87 ? 9.340 -13.212 -10.963 1.00 97.31 87 LEU A CA 1
ATOM 607 C C . LEU A 1 87 ? 9.391 -14.715 -10.665 1.00 97.31 87 LEU A C 1
ATOM 609 O O . LEU A 1 87 ? 8.393 -15.283 -10.232 1.00 97.31 87 LEU A O 1
ATOM 6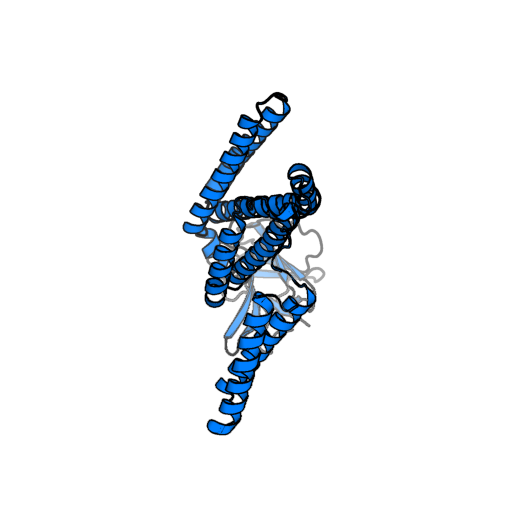13 N N . LEU A 1 88 ? 10.561 -15.339 -10.829 1.00 96.12 88 LEU A N 1
ATOM 614 C CA . LEU A 1 88 ? 10.753 -16.766 -10.562 1.00 96.12 88 LEU A CA 1
ATOM 615 C C . LEU A 1 88 ? 10.467 -17.109 -9.095 1.00 96.12 88 LEU A C 1
ATOM 617 O O . LEU A 1 88 ? 9.649 -17.982 -8.818 1.00 96.12 88 LEU A O 1
ATOM 621 N N . VAL A 1 89 ? 11.069 -16.384 -8.148 1.00 96.62 89 VAL A N 1
ATOM 622 C CA . VAL A 1 89 ? 10.832 -16.595 -6.708 1.00 96.62 89 VAL A CA 1
ATOM 623 C C . VAL A 1 89 ? 9.374 -16.311 -6.337 1.00 96.62 89 VAL A C 1
ATOM 625 O O . VAL A 1 89 ? 8.777 -17.011 -5.517 1.00 96.62 89 VAL A O 1
ATOM 628 N N . GLY A 1 90 ? 8.772 -15.300 -6.957 1.00 94.94 90 GLY A N 1
ATOM 629 C CA . GLY A 1 90 ? 7.390 -14.896 -6.750 1.00 94.94 90 GLY A CA 1
ATOM 630 C C . GLY A 1 90 ? 6.402 -16.006 -7.066 1.00 94.94 90 GLY A C 1
ATOM 631 O O . GLY A 1 90 ? 5.516 -16.251 -6.250 1.00 94.94 90 GLY A O 1
ATOM 632 N N . THR A 1 91 ? 6.593 -16.714 -8.188 1.00 95.06 91 THR A N 1
ATOM 633 C CA . THR A 1 91 ? 5.677 -17.791 -8.616 1.00 95.06 91 THR A CA 1
ATOM 634 C C . THR A 1 91 ? 5.521 -18.901 -7.577 1.00 95.06 91 THR A C 1
ATOM 636 O O . THR A 1 91 ? 4.500 -19.582 -7.560 1.00 95.06 91 THR A O 1
ATOM 639 N N . ILE A 1 92 ? 6.508 -19.053 -6.690 1.00 96.94 92 ILE A N 1
ATOM 640 C CA . ILE A 1 92 ? 6.523 -20.058 -5.624 1.00 96.94 92 ILE A CA 1
ATOM 641 C C . ILE A 1 92 ? 6.088 -19.454 -4.279 1.00 96.94 92 ILE A C 1
ATOM 643 O O . ILE A 1 92 ? 5.504 -20.145 -3.451 1.00 96.94 92 ILE A O 1
ATOM 647 N N . THR A 1 93 ? 6.376 -18.173 -4.035 1.00 95.19 93 THR A N 1
ATOM 648 C CA . THR A 1 93 ? 6.217 -17.551 -2.709 1.00 95.19 93 THR A CA 1
ATOM 649 C C . THR A 1 93 ? 4.908 -16.791 -2.541 1.00 95.19 93 THR A C 1
ATOM 651 O O . THR A 1 93 ? 4.179 -17.023 -1.580 1.00 95.19 93 THR A O 1
ATOM 654 N N . SER A 1 94 ? 4.611 -15.837 -3.427 1.00 94.00 94 SER A N 1
ATOM 655 C CA . SER A 1 94 ? 3.410 -15.007 -3.330 1.00 94.00 94 SER A CA 1
ATOM 656 C C . SER A 1 94 ? 3.106 -14.262 -4.629 1.00 94.00 94 SER A C 1
ATOM 658 O O . SER A 1 94 ? 3.997 -13.795 -5.351 1.00 94.00 94 SER A O 1
ATOM 660 N N . THR A 1 95 ? 1.817 -14.037 -4.878 1.00 94.50 95 THR A N 1
ATOM 661 C CA . THR A 1 95 ? 1.340 -13.244 -6.019 1.00 94.50 95 THR A CA 1
ATOM 662 C C . THR A 1 95 ? 1.905 -11.823 -6.011 1.00 94.50 95 THR A C 1
ATOM 664 O O . THR A 1 95 ? 2.238 -11.288 -7.064 1.00 94.50 95 THR A O 1
ATOM 667 N N . VAL A 1 96 ? 2.081 -11.215 -4.832 1.00 91.88 96 VAL A N 1
ATOM 668 C CA . VAL A 1 96 ? 2.616 -9.848 -4.704 1.00 91.88 96 VAL A CA 1
ATOM 669 C C . VAL A 1 96 ? 4.061 -9.766 -5.201 1.00 91.88 96 VAL A C 1
ATOM 671 O O . VAL A 1 96 ? 4.386 -8.876 -5.985 1.00 91.88 96 VAL A O 1
ATOM 674 N N . VAL A 1 97 ? 4.919 -10.711 -4.800 1.00 92.12 97 VAL A N 1
ATOM 675 C CA . VAL A 1 97 ? 6.320 -10.759 -5.256 1.00 92.12 97 VAL A CA 1
ATOM 676 C C . VAL A 1 97 ? 6.390 -11.041 -6.760 1.00 92.12 97 VAL A C 1
ATOM 678 O O . VAL A 1 97 ? 7.175 -10.410 -7.465 1.00 92.12 97 VAL A O 1
ATOM 681 N N . THR A 1 98 ? 5.506 -11.907 -7.269 1.00 95.19 98 THR A N 1
ATOM 682 C CA . THR A 1 98 ? 5.381 -12.182 -8.711 1.00 95.19 98 THR A CA 1
ATOM 683 C C . THR A 1 98 ? 5.069 -10.909 -9.496 1.00 95.19 98 THR A C 1
ATOM 685 O O . THR A 1 98 ? 5.773 -10.581 -10.450 1.00 95.19 98 THR A O 1
ATOM 688 N N . LEU A 1 99 ? 4.040 -10.163 -9.077 1.00 95.31 99 LEU A N 1
ATOM 689 C CA . LEU A 1 99 ? 3.626 -8.918 -9.729 1.00 95.31 99 LEU A CA 1
ATOM 690 C C . LEU A 1 99 ? 4.740 -7.872 -9.714 1.00 95.31 99 LEU A C 1
ATOM 692 O O . LEU A 1 99 ? 4.964 -7.204 -10.720 1.00 95.31 99 LEU A O 1
ATOM 696 N N . LEU A 1 100 ? 5.476 -7.761 -8.607 1.00 93.88 100 LEU A N 1
ATOM 697 C CA . LEU A 1 100 ? 6.613 -6.852 -8.516 1.00 93.88 100 LEU A CA 1
ATOM 698 C C . LEU A 1 100 ? 7.723 -7.232 -9.510 1.00 93.88 100 LEU A C 1
ATOM 700 O O . LEU A 1 100 ? 8.257 -6.355 -10.188 1.00 93.88 100 LEU A O 1
ATOM 704 N N . GLY A 1 101 ? 8.015 -8.528 -9.662 1.00 94.94 101 GLY A N 1
ATOM 705 C CA . GLY A 1 101 ? 8.929 -9.028 -10.692 1.00 94.94 101 GLY A CA 1
ATOM 706 C C . GLY A 1 101 ? 8.491 -8.649 -12.112 1.00 94.94 101 GLY A C 1
ATOM 707 O O . GLY A 1 101 ? 9.295 -8.120 -12.881 1.00 94.94 101 GLY A O 1
ATOM 708 N N . VAL A 1 102 ? 7.204 -8.831 -12.441 1.00 96.69 102 VAL A N 1
ATOM 709 C CA . VAL A 1 102 ? 6.632 -8.422 -13.741 1.00 96.69 102 VAL A CA 1
ATOM 710 C C . VAL A 1 102 ? 6.794 -6.920 -13.971 1.00 96.69 102 VAL A C 1
ATOM 712 O O . VAL A 1 102 ? 7.249 -6.509 -15.037 1.00 96.69 102 VAL A O 1
ATOM 715 N N . VAL A 1 103 ? 6.453 -6.090 -12.982 1.00 94.94 103 VAL A N 1
ATOM 716 C CA . VAL A 1 103 ? 6.547 -4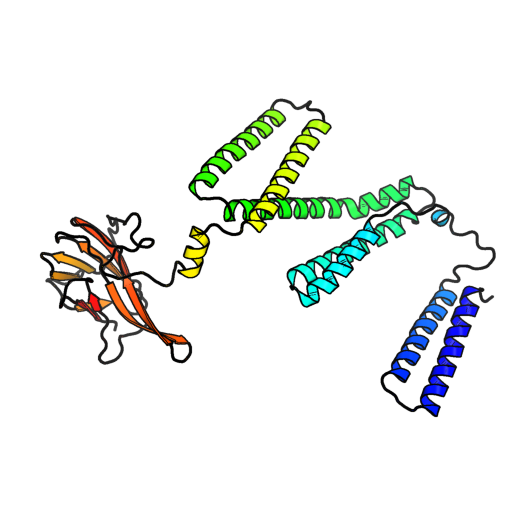.627 -13.100 1.00 94.94 103 VAL A CA 1
ATOM 717 C C . VAL A 1 103 ? 7.988 -4.182 -13.346 1.00 94.94 103 VAL A C 1
ATOM 719 O O . VAL A 1 103 ? 8.217 -3.356 -14.226 1.00 94.94 103 VAL A O 1
ATOM 722 N N . LEU A 1 104 ? 8.967 -4.747 -12.631 1.00 95.44 104 LEU A N 1
ATOM 723 C CA . LEU A 1 104 ? 10.381 -4.422 -12.845 1.00 95.44 104 LEU A CA 1
ATOM 724 C C . LEU A 1 104 ? 10.872 -4.836 -14.235 1.00 95.44 104 LEU A C 1
ATOM 726 O O . LEU A 1 104 ? 11.629 -4.090 -14.855 1.00 95.44 104 LEU A O 1
ATOM 730 N N . LEU A 1 105 ? 10.426 -5.986 -14.744 1.00 96.88 105 LEU A N 1
ATOM 731 C CA . LEU A 1 105 ? 10.753 -6.427 -16.100 1.00 96.88 105 LEU A CA 1
ATOM 732 C C . LEU A 1 105 ? 10.146 -5.514 -17.164 1.00 96.88 105 LEU A C 1
ATOM 734 O O . LEU A 1 105 ? 10.839 -5.158 -18.111 1.00 96.88 105 LEU A O 1
ATOM 738 N N . LEU A 1 106 ? 8.886 -5.105 -17.004 1.00 95.31 106 LEU A N 1
ATOM 739 C CA . LEU A 1 106 ? 8.239 -4.165 -17.920 1.00 95.31 106 LEU A CA 1
ATOM 740 C C . LEU A 1 106 ? 8.917 -2.794 -17.887 1.00 95.31 106 LEU A C 1
ATOM 742 O O . LEU A 1 106 ? 9.191 -2.230 -18.944 1.00 95.31 106 LEU A O 1
ATOM 746 N N . ALA A 1 107 ? 9.235 -2.287 -16.693 1.00 93.38 107 ALA A N 1
ATOM 747 C CA . ALA A 1 107 ? 9.964 -1.035 -16.534 1.00 93.38 107 ALA A CA 1
ATOM 748 C C . ALA A 1 107 ? 11.330 -1.113 -17.223 1.00 93.38 107 ALA A C 1
ATOM 750 O O . ALA A 1 107 ? 11.627 -0.280 -18.073 1.00 93.38 107 ALA A O 1
ATOM 751 N N . ALA A 1 108 ? 12.119 -2.154 -16.938 1.00 95.56 108 ALA A N 1
ATOM 752 C CA . ALA A 1 108 ? 13.411 -2.351 -17.580 1.00 95.56 108 ALA A CA 1
ATOM 753 C C . ALA A 1 108 ? 13.287 -2.514 -19.099 1.00 95.56 108 ALA A C 1
ATOM 755 O O . ALA A 1 108 ? 14.090 -1.945 -19.826 1.00 95.56 108 ALA A O 1
ATOM 756 N N . LEU A 1 109 ? 12.275 -3.228 -19.596 1.00 94.44 109 LEU A N 1
ATOM 757 C CA . LEU A 1 109 ? 12.043 -3.390 -21.029 1.00 94.44 109 LEU A CA 1
ATOM 758 C C . LEU A 1 109 ? 11.765 -2.046 -21.706 1.00 94.44 109 LEU A C 1
ATOM 760 O O . LEU A 1 109 ? 12.410 -1.733 -22.704 1.00 94.44 109 LEU A O 1
ATOM 764 N N . VAL A 1 110 ? 10.842 -1.244 -21.171 1.00 93.00 110 VAL A N 1
ATOM 765 C CA . VAL A 1 110 ? 10.478 0.058 -21.750 1.00 93.00 110 VAL A CA 1
ATOM 766 C C . VAL A 1 110 ? 11.655 1.024 -21.677 1.00 93.00 110 VAL A C 1
ATOM 768 O O . VAL A 1 110 ? 12.073 1.574 -22.695 1.00 93.00 110 VAL A O 1
ATOM 771 N N . GLU A 1 111 ? 12.229 1.190 -20.492 1.00 93.31 111 GLU A N 1
ATOM 772 C CA . GLU A 1 111 ? 13.295 2.153 -20.227 1.00 93.31 111 GLU A CA 1
ATOM 773 C C . GLU A 1 111 ? 14.580 1.820 -20.979 1.00 93.31 111 GLU A C 1
ATOM 775 O O . GLU A 1 111 ? 15.204 2.691 -21.587 1.00 93.31 111 GLU A O 1
ATOM 780 N N . TRP A 1 112 ? 14.963 0.543 -21.001 1.00 93.62 112 TRP A N 1
ATOM 781 C CA . TRP A 1 112 ? 16.153 0.111 -21.717 1.00 93.62 112 TRP A CA 1
ATOM 782 C C . TRP A 1 112 ? 15.967 0.189 -23.232 1.00 93.62 112 TRP A C 1
ATOM 784 O O . TRP A 1 112 ? 16.907 0.569 -23.934 1.00 93.62 112 TRP A O 1
ATOM 794 N N . SER A 1 113 ? 14.763 -0.098 -23.742 1.00 92.50 113 SER A N 1
ATOM 795 C CA . SER A 1 113 ? 14.448 0.050 -25.169 1.00 92.50 113 SER A CA 1
ATOM 796 C C . SER A 1 113 ? 14.487 1.512 -25.597 1.00 92.50 113 SER A C 1
ATOM 798 O O . SER A 1 113 ? 15.144 1.843 -26.582 1.00 92.50 113 SER A O 1
ATOM 800 N N . VAL A 1 114 ? 13.841 2.404 -24.837 1.00 92.69 114 VAL A N 1
ATOM 801 C CA . VAL A 1 114 ? 13.854 3.842 -25.128 1.00 92.69 114 VAL A CA 1
ATOM 802 C C . VAL A 1 114 ? 15.266 4.405 -25.018 1.00 92.69 114 VAL A C 1
ATOM 804 O O . VAL A 1 114 ? 15.665 5.177 -25.886 1.00 92.69 114 VAL A O 1
ATOM 807 N N . LEU A 1 115 ? 16.047 3.997 -24.012 1.00 90.81 115 LEU A N 1
ATOM 808 C CA . LEU A 1 115 ? 17.453 4.382 -23.900 1.00 90.81 115 LEU A CA 1
ATOM 809 C C . LEU A 1 115 ? 18.233 3.943 -25.148 1.00 90.81 115 LEU A C 1
ATOM 811 O O . LEU A 1 115 ? 18.811 4.789 -25.825 1.00 90.81 115 LEU A O 1
ATOM 815 N N . SER A 1 116 ? 18.158 2.657 -25.504 1.00 89.75 116 SER A N 1
ATOM 816 C CA . SER A 1 116 ? 18.896 2.066 -26.631 1.00 89.75 116 SER A CA 1
ATOM 817 C C . SER A 1 116 ? 18.521 2.670 -27.985 1.00 89.75 116 SER A C 1
ATOM 819 O O . SER A 1 116 ? 19.384 2.814 -28.855 1.00 89.75 116 SER A O 1
ATOM 821 N N . TRP A 1 117 ? 17.243 3.011 -28.163 1.00 90.75 117 TRP A N 1
ATOM 822 C CA . TRP A 1 117 ? 16.737 3.721 -29.333 1.00 90.75 117 TRP A CA 1
ATOM 823 C C . TRP A 1 117 ? 17.219 5.171 -29.353 1.00 90.75 117 TRP A C 1
ATOM 825 O O . TRP A 1 117 ? 17.775 5.620 -30.352 1.00 90.75 117 TRP A O 1
ATOM 835 N N . SER A 1 118 ? 17.044 5.895 -28.243 1.00 90.56 118 SER A N 1
ATOM 836 C CA . SER A 1 118 ? 17.373 7.319 -28.168 1.00 90.56 118 SER A CA 1
ATOM 837 C C . SER A 1 118 ? 18.855 7.572 -28.424 1.00 90.56 118 SER A C 1
ATOM 839 O O . SER A 1 118 ? 19.180 8.513 -29.137 1.00 90.56 118 SER A O 1
ATOM 841 N N . GLU A 1 119 ? 19.745 6.700 -27.938 1.00 88.44 119 GLU A N 1
ATOM 842 C CA . GLU A 1 119 ? 21.193 6.784 -28.160 1.00 88.44 119 GLU A CA 1
ATOM 843 C C . GLU A 1 119 ? 21.596 6.689 -29.635 1.00 88.44 119 GLU A C 1
ATOM 845 O O . GLU A 1 119 ? 22.646 7.211 -29.998 1.00 88.44 119 GLU A O 1
ATOM 850 N N . ARG A 1 120 ? 20.760 6.064 -30.475 1.00 86.62 120 ARG A N 1
ATOM 851 C CA . ARG A 1 120 ? 21.016 5.827 -31.904 1.00 86.62 120 ARG A CA 1
ATOM 852 C C . ARG A 1 120 ? 20.111 6.642 -32.830 1.00 86.62 120 ARG A C 1
ATOM 854 O O . ARG A 1 120 ? 20.122 6.420 -34.038 1.00 86.62 120 ARG A O 1
ATOM 861 N N . ALA A 1 121 ? 19.321 7.574 -32.294 1.00 86.25 121 ALA A N 1
ATOM 862 C CA . ALA A 1 121 ? 18.365 8.349 -33.085 1.00 86.25 121 ALA A CA 1
ATOM 863 C C . ALA A 1 121 ? 19.047 9.336 -34.056 1.00 86.25 121 ALA A C 1
ATOM 865 O O . ALA A 1 121 ? 18.525 9.603 -35.136 1.00 86.25 121 ALA A O 1
ATOM 866 N N . SER A 1 122 ? 20.208 9.874 -33.679 1.00 85.69 122 SER A N 1
ATOM 867 C CA . SER A 1 122 ? 21.025 10.801 -34.471 1.00 85.69 122 SER A CA 1
ATOM 868 C C . SER A 1 122 ? 22.514 10.626 -34.151 1.00 85.69 122 SER A C 1
ATOM 870 O O . SER A 1 122 ? 22.872 10.002 -33.154 1.00 85.69 122 SER A O 1
ATOM 872 N N . SER A 1 123 ? 23.397 11.203 -34.969 1.00 83.88 123 SER A N 1
ATOM 873 C CA . SER A 1 123 ? 24.834 11.307 -34.678 1.00 83.88 123 SER A CA 1
ATOM 874 C C . SER A 1 123 ? 25.168 12.357 -33.605 1.00 83.88 123 SER A C 1
ATOM 876 O O . SER A 1 123 ? 26.305 12.419 -33.148 1.00 83.88 123 SER A O 1
ATOM 878 N N . ASP A 1 124 ? 24.202 13.193 -33.206 1.00 88.00 124 ASP A N 1
ATOM 879 C CA . ASP A 1 124 ? 24.356 14.195 -32.144 1.00 88.00 124 ASP A CA 1
ATOM 880 C C . ASP A 1 124 ? 23.849 13.663 -30.792 1.00 88.00 124 ASP A C 1
ATOM 882 O O . ASP A 1 124 ? 22.649 13.469 -30.571 1.00 88.00 124 ASP A O 1
ATOM 886 N N . SER A 1 125 ? 24.775 13.473 -29.851 1.00 85.44 125 SER A N 1
ATOM 887 C CA . SER A 1 125 ? 24.483 12.963 -28.508 1.00 85.44 125 SER A CA 1
ATOM 888 C C . SER A 1 125 ? 23.622 13.911 -27.665 1.00 85.44 125 SER A C 1
ATOM 890 O O . SER A 1 125 ? 22.837 13.455 -26.828 1.00 85.44 125 SER A O 1
ATOM 892 N N . SER A 1 126 ? 23.715 15.225 -27.891 1.00 89.38 126 SER A N 1
ATOM 893 C CA . SER A 1 126 ? 22.925 16.223 -27.164 1.00 89.38 126 SER A CA 1
ATOM 894 C C . SER A 1 126 ? 21.452 16.167 -27.572 1.00 89.38 126 SER A C 1
ATOM 896 O O . SER A 1 126 ? 20.554 16.195 -26.720 1.00 89.38 126 SER A O 1
ATOM 898 N N . TYR A 1 127 ? 21.205 15.983 -28.869 1.00 90.38 127 TYR A N 1
ATOM 899 C CA . TYR A 1 127 ? 19.877 15.780 -29.427 1.00 90.38 127 TYR A CA 1
ATOM 900 C C . TYR A 1 127 ? 19.249 14.478 -28.911 1.00 90.38 127 TYR A C 1
ATOM 902 O O . TYR A 1 127 ? 18.130 14.502 -28.390 1.00 90.38 127 TYR A O 1
ATOM 910 N N . ASN A 1 128 ? 19.998 13.375 -28.941 1.00 90.50 128 ASN A N 1
ATOM 911 C CA . ASN A 1 128 ? 19.578 12.061 -28.442 1.00 90.50 128 ASN A CA 1
ATOM 912 C C . ASN A 1 128 ? 19.161 12.103 -26.960 1.00 90.50 128 ASN A C 1
ATOM 914 O O . ASN A 1 128 ? 18.077 11.642 -26.587 1.00 90.50 128 ASN A O 1
ATOM 918 N N . ALA A 1 129 ? 19.964 12.755 -26.113 1.00 89.00 129 ALA A N 1
ATOM 919 C CA . ALA A 1 129 ? 19.637 12.943 -24.700 1.00 89.00 129 ALA A CA 1
ATOM 920 C C . ALA A 1 129 ? 18.362 13.782 -24.493 1.00 89.00 129 ALA A C 1
ATOM 922 O O . ALA A 1 129 ? 17.616 13.563 -23.533 1.00 89.00 129 ALA A O 1
ATOM 923 N N . SER A 1 130 ? 18.094 14.746 -25.381 1.00 92.38 130 SER A N 1
ATOM 924 C CA . SER A 1 130 ? 16.879 15.563 -25.326 1.00 92.38 130 SER A CA 1
ATOM 925 C C . SER A 1 130 ? 15.620 14.766 -25.688 1.00 92.38 130 SER A C 1
ATOM 927 O O . SER A 1 130 ? 14.588 14.946 -25.039 1.00 92.38 130 SER A O 1
ATOM 929 N N . LEU A 1 131 ? 15.710 13.845 -26.657 1.00 92.12 131 LEU A N 1
ATOM 930 C CA . LEU A 1 131 ? 14.606 12.971 -27.062 1.00 92.12 131 LEU A CA 1
ATOM 931 C C . LEU A 1 131 ? 14.177 12.045 -25.925 1.00 92.12 131 LEU A C 1
ATOM 933 O O . LEU A 1 131 ? 12.990 12.003 -25.600 1.00 92.12 131 LEU A O 1
ATOM 937 N N . ARG A 1 132 ? 15.138 11.383 -25.262 1.00 92.12 132 ARG A N 1
ATOM 938 C CA . ARG A 1 132 ? 14.855 10.534 -24.094 1.00 92.12 132 ARG A CA 1
ATOM 939 C C . ARG A 1 132 ? 14.093 11.312 -23.024 1.00 92.12 132 ARG A C 1
ATOM 941 O O . ARG A 1 132 ? 13.036 10.880 -22.578 1.00 92.12 132 ARG A O 1
ATOM 948 N N . LYS A 1 133 ? 14.613 12.485 -22.647 1.00 92.06 133 LYS A N 1
ATOM 949 C CA . LYS A 1 133 ? 14.011 13.331 -21.605 1.00 92.06 133 LYS A CA 1
ATOM 950 C C . LYS A 1 133 ? 12.593 13.761 -21.964 1.00 92.06 133 LYS A C 1
ATOM 952 O O . LYS A 1 133 ? 11.725 13.746 -21.104 1.00 92.06 133 LYS A O 1
ATOM 957 N N . ARG A 1 134 ? 12.343 14.153 -23.216 1.00 92.88 134 ARG A N 1
ATOM 958 C CA . ARG A 1 134 ? 11.005 14.578 -23.660 1.00 92.88 134 ARG A CA 1
ATOM 959 C C . ARG A 1 134 ? 9.989 13.442 -23.621 1.00 92.88 134 ARG A C 1
ATOM 961 O O . ARG A 1 134 ? 8.837 13.698 -23.294 1.00 92.88 134 ARG A O 1
ATOM 968 N N . LEU A 1 135 ? 10.417 12.224 -23.948 1.00 91.56 135 LEU A N 1
ATOM 969 C CA . LEU A 1 135 ? 9.542 11.058 -23.965 1.00 91.56 135 LEU A CA 1
ATOM 970 C C . LEU A 1 135 ? 9.275 10.514 -22.556 1.00 91.56 135 LEU A C 1
ATOM 972 O O . LEU A 1 135 ? 8.128 10.232 -22.223 1.00 91.56 135 LEU A O 1
ATOM 976 N N . LEU A 1 136 ? 10.320 10.379 -21.734 1.00 90.19 136 LEU A N 1
ATOM 977 C CA . LEU A 1 136 ? 10.234 9.659 -20.464 1.00 90.19 136 LEU A CA 1
ATOM 978 C C . LEU A 1 136 ? 9.979 10.546 -19.247 1.00 90.19 136 LEU A C 1
ATOM 980 O O . LEU A 1 136 ? 9.186 10.148 -18.402 1.00 90.19 136 LEU A O 1
ATOM 984 N N . ASN A 1 137 ? 10.543 11.758 -19.151 1.00 92.25 137 ASN A N 1
ATOM 985 C CA . ASN A 1 137 ? 10.364 12.606 -17.959 1.00 92.25 137 ASN A CA 1
ATOM 986 C C . ASN A 1 137 ? 8.889 12.834 -17.555 1.00 92.25 137 ASN A C 1
ATOM 988 O O . ASN A 1 137 ? 8.617 12.840 -16.352 1.00 92.25 137 ASN A O 1
ATOM 992 N N . PRO A 1 138 ? 7.928 13.023 -18.489 1.00 93.31 138 PRO A N 1
ATOM 993 C CA . PRO A 1 138 ? 6.517 13.192 -18.131 1.00 93.31 138 PRO A CA 1
ATOM 994 C C . PRO A 1 138 ? 5.903 11.986 -17.409 1.00 93.31 138 PRO A C 1
ATOM 996 O O . PRO A 1 138 ? 4.911 12.151 -16.707 1.00 93.31 138 PRO A O 1
ATOM 999 N N . ILE A 1 139 ? 6.478 10.792 -17.577 1.00 89.75 139 ILE A N 1
ATOM 1000 C CA . ILE A 1 139 ? 5.998 9.536 -16.989 1.00 89.75 139 ILE A CA 1
ATOM 1001 C C . ILE A 1 139 ? 6.901 9.113 -15.822 1.00 89.75 139 ILE A C 1
ATOM 1003 O O . ILE A 1 139 ? 6.396 8.799 -14.745 1.00 89.75 139 ILE A O 1
ATOM 1007 N N . GLU A 1 140 ? 8.225 9.165 -15.998 1.00 88.75 140 GLU A N 1
ATOM 1008 C CA . GLU A 1 140 ? 9.226 8.808 -14.986 1.00 88.75 140 GLU A CA 1
ATOM 1009 C C . GLU A 1 140 ? 9.016 9.600 -13.690 1.00 88.75 140 GLU A C 1
ATOM 1011 O O . GLU A 1 140 ? 8.953 9.006 -12.616 1.00 88.75 140 GLU A O 1
ATOM 1016 N N . PHE A 1 141 ? 8.871 10.932 -13.756 1.00 90.88 141 PHE A N 1
ATOM 1017 C CA . PHE A 1 141 ? 8.790 11.737 -12.534 1.00 90.88 141 PHE A CA 1
ATOM 1018 C C . PHE A 1 141 ? 7.524 11.465 -11.709 1.00 90.88 141 PHE A C 1
ATOM 1020 O O . PHE A 1 141 ? 7.671 11.235 -10.506 1.00 90.88 141 PHE A O 1
ATOM 1027 N N . PRO A 1 142 ? 6.302 11.437 -12.282 1.00 92.81 142 PRO A N 1
ATOM 1028 C CA . PRO A 1 142 ? 5.113 11.077 -11.513 1.00 92.81 142 PRO A CA 1
ATOM 1029 C C . PRO A 1 142 ? 5.160 9.652 -10.961 1.00 92.81 142 PRO A C 1
ATOM 1031 O O . PRO A 1 142 ? 4.800 9.443 -9.804 1.00 92.81 142 PRO A O 1
ATOM 1034 N N . VAL A 1 143 ? 5.628 8.680 -11.751 1.00 90.19 143 VAL A N 1
ATOM 1035 C CA . VAL A 1 143 ? 5.704 7.278 -11.313 1.00 90.19 143 VAL A CA 1
ATOM 1036 C C . VAL A 1 143 ? 6.714 7.123 -10.179 1.00 90.19 143 VAL A C 1
ATOM 1038 O O . VAL A 1 143 ? 6.381 6.549 -9.144 1.00 90.19 143 VAL A O 1
ATOM 1041 N N . LEU A 1 144 ? 7.919 7.684 -10.313 1.00 88.12 144 LEU A N 1
ATOM 1042 C CA . LEU A 1 144 ? 8.932 7.644 -9.256 1.00 88.12 144 LEU A CA 1
ATOM 1043 C C . LEU A 1 144 ? 8.465 8.368 -7.992 1.00 88.12 144 LEU A C 1
ATOM 1045 O O . LEU A 1 144 ? 8.694 7.872 -6.889 1.00 88.12 144 LEU A O 1
ATOM 1049 N N . ALA A 1 145 ? 7.774 9.503 -8.131 1.00 89.44 145 ALA A N 1
ATOM 1050 C CA . ALA A 1 145 ? 7.187 10.207 -6.995 1.00 89.44 145 ALA A CA 1
ATOM 1051 C C . ALA A 1 145 ? 6.117 9.357 -6.292 1.00 89.44 145 ALA A C 1
ATOM 1053 O O . ALA A 1 145 ? 6.131 9.255 -5.066 1.00 89.44 145 ALA A O 1
ATOM 1054 N N . ALA A 1 146 ? 5.231 8.705 -7.050 1.00 91.81 146 ALA A N 1
ATOM 1055 C CA . ALA A 1 146 ? 4.192 7.836 -6.508 1.00 91.81 146 ALA A CA 1
ATOM 1056 C C . ALA A 1 146 ? 4.780 6.609 -5.796 1.00 91.81 146 ALA A C 1
ATOM 1058 O O . ALA A 1 146 ? 4.364 6.291 -4.683 1.00 91.81 146 ALA A O 1
ATOM 1059 N N . VAL A 1 147 ? 5.780 5.953 -6.393 1.00 90.50 147 VAL A N 1
ATOM 1060 C CA . VAL A 1 147 ? 6.480 4.817 -5.774 1.00 90.50 147 VAL A CA 1
ATOM 1061 C C . VAL A 1 147 ? 7.205 5.259 -4.505 1.00 90.50 147 VAL A C 1
ATOM 1063 O O . VAL A 1 147 ? 7.046 4.626 -3.462 1.00 90.50 147 VAL A O 1
ATOM 1066 N N . GLY A 1 148 ? 7.950 6.367 -4.557 1.00 90.19 148 GLY A N 1
ATOM 1067 C CA . GLY A 1 148 ? 8.647 6.914 -3.393 1.00 90.19 148 GLY A CA 1
ATOM 1068 C C . GLY A 1 148 ? 7.692 7.247 -2.246 1.00 90.19 148 GLY A C 1
ATOM 1069 O O . GLY A 1 148 ? 7.932 6.854 -1.105 1.00 90.19 148 GLY A O 1
ATOM 1070 N N . LEU A 1 149 ? 6.567 7.898 -2.550 1.00 90.94 149 LEU A N 1
ATOM 1071 C CA . LEU A 1 149 ? 5.520 8.198 -1.574 1.00 90.94 149 LEU A CA 1
ATOM 1072 C C . LEU A 1 149 ? 4.879 6.919 -1.016 1.00 90.94 149 LEU A C 1
ATOM 1074 O O . LEU A 1 149 ? 4.700 6.804 0.194 1.00 90.94 149 LEU A O 1
ATOM 1078 N N . GLY A 1 150 ? 4.591 5.936 -1.871 1.00 91.75 150 GLY A N 1
ATOM 1079 C CA . GLY A 1 150 ? 4.054 4.639 -1.463 1.00 91.75 150 GLY A CA 1
ATOM 1080 C C . GLY A 1 150 ? 4.972 3.910 -0.479 1.00 91.75 150 GLY A C 1
ATOM 1081 O O . GLY A 1 150 ? 4.504 3.413 0.543 1.00 91.75 150 GLY A O 1
ATOM 1082 N N . VAL A 1 151 ? 6.286 3.916 -0.726 1.00 92.50 151 VAL A N 1
ATOM 1083 C CA . VAL A 1 151 ? 7.287 3.339 0.188 1.00 92.50 151 VAL A CA 1
ATOM 1084 C C . VAL A 1 151 ? 7.280 4.049 1.543 1.00 92.50 151 VAL A C 1
ATOM 1086 O O . VAL A 1 151 ? 7.314 3.384 2.581 1.00 92.50 151 VAL A O 1
ATOM 1089 N N . VAL A 1 152 ? 7.189 5.382 1.560 1.00 91.00 152 VAL A N 1
ATOM 1090 C CA . VAL A 1 152 ? 7.105 6.163 2.805 1.00 91.00 152 VAL A CA 1
ATOM 1091 C C . VAL A 1 152 ? 5.822 5.839 3.575 1.00 91.00 152 VAL A C 1
ATOM 1093 O O . VAL A 1 152 ? 5.890 5.583 4.776 1.00 91.00 152 VAL A O 1
ATOM 1096 N N . ILE A 1 153 ? 4.671 5.782 2.897 1.00 91.88 153 ILE A N 1
ATOM 1097 C CA . ILE A 1 153 ? 3.376 5.443 3.510 1.00 91.88 153 ILE A CA 1
ATOM 1098 C C . ILE A 1 153 ? 3.408 4.035 4.108 1.00 91.88 153 ILE A C 1
ATOM 1100 O O . ILE A 1 153 ? 3.013 3.843 5.257 1.00 91.88 153 ILE A O 1
ATOM 1104 N N . LEU A 1 154 ? 3.905 3.050 3.356 1.00 92.38 154 LEU A N 1
ATOM 1105 C CA . LEU A 1 154 ? 4.020 1.674 3.839 1.00 92.38 154 LEU A CA 1
ATOM 1106 C C . LEU A 1 154 ? 4.959 1.579 5.042 1.00 92.38 154 LEU A C 1
ATOM 1108 O O . LEU A 1 154 ? 4.632 0.912 6.020 1.00 92.38 154 LEU A O 1
ATOM 1112 N N . SER A 1 155 ? 6.094 2.276 5.003 1.00 92.56 155 SER A N 1
ATOM 1113 C CA . SER A 1 155 ? 7.042 2.316 6.120 1.00 92.56 155 SER A CA 1
ATOM 1114 C C . SER A 1 155 ? 6.395 2.913 7.368 1.00 92.56 155 SER A C 1
ATOM 1116 O O . SER A 1 155 ? 6.463 2.325 8.444 1.00 92.56 155 SER A O 1
ATOM 1118 N N . PHE A 1 156 ? 5.681 4.029 7.211 1.00 89.81 156 PHE A N 1
ATOM 1119 C CA . PHE A 1 156 ? 4.933 4.659 8.294 1.00 89.81 156 PHE A CA 1
ATOM 1120 C C . PHE A 1 156 ? 3.856 3.732 8.874 1.00 89.81 156 PHE A C 1
ATOM 1122 O O . PHE A 1 156 ? 3.747 3.609 10.091 1.00 89.81 156 PHE A O 1
ATOM 1129 N N . SER A 1 157 ? 3.117 3.014 8.021 1.00 91.44 157 SER A N 1
ATOM 1130 C CA . SER A 1 157 ? 2.139 2.008 8.452 1.00 91.44 157 SER A CA 1
ATOM 1131 C C . SER A 1 157 ? 2.771 0.884 9.278 1.00 91.44 157 SER A C 1
ATOM 1133 O O . SER A 1 157 ? 2.154 0.403 10.224 1.00 91.44 157 SER A O 1
ATOM 1135 N N . ARG A 1 158 ? 3.996 0.451 8.956 1.00 91.25 158 ARG A N 1
ATOM 1136 C CA . ARG A 1 158 ? 4.698 -0.563 9.761 1.00 91.25 158 ARG A CA 1
ATOM 1137 C C . ARG A 1 158 ? 5.118 -0.019 11.119 1.00 91.25 158 ARG A C 1
ATOM 1139 O O . ARG A 1 158 ? 4.962 -0.721 12.112 1.00 91.25 158 ARG A O 1
ATOM 1146 N N . ILE A 1 159 ? 5.574 1.231 11.173 1.00 90.31 159 ILE A N 1
ATOM 1147 C CA . ILE A 1 159 ? 5.925 1.898 12.433 1.00 90.31 159 ILE A CA 1
ATOM 1148 C C . ILE A 1 159 ? 4.696 1.997 13.346 1.00 90.31 159 ILE A C 1
ATOM 1150 O O . ILE A 1 159 ? 4.770 1.616 14.511 1.00 90.31 159 ILE A O 1
ATOM 1154 N N . THR A 1 160 ? 3.549 2.451 12.828 1.00 86.50 160 THR A N 1
ATOM 1155 C CA . THR A 1 160 ? 2.322 2.606 13.634 1.00 86.50 160 THR A CA 1
ATOM 1156 C C . THR A 1 160 ? 1.783 1.276 14.162 1.00 86.50 160 THR A C 1
ATOM 1158 O O . THR A 1 160 ? 1.229 1.242 15.257 1.00 86.50 160 THR A O 1
ATOM 1161 N N . LEU A 1 161 ? 1.947 0.184 13.408 1.00 88.50 161 LEU A N 1
ATOM 1162 C CA . LEU A 1 161 ? 1.517 -1.155 13.824 1.00 88.50 161 LEU A CA 1
ATOM 1163 C C . LEU A 1 161 ? 2.403 -1.755 14.923 1.00 88.50 161 LEU A C 1
ATOM 1165 O O . LEU A 1 161 ? 1.901 -2.514 15.754 1.00 88.50 161 LEU A O 1
ATOM 1169 N N . ALA A 1 162 ? 3.694 -1.422 14.931 1.00 89.12 162 ALA A N 1
ATOM 1170 C CA . ALA A 1 162 ? 4.655 -1.959 15.890 1.00 89.12 162 ALA A CA 1
ATOM 1171 C C . ALA A 1 162 ? 4.713 -1.165 17.207 1.00 89.12 162 ALA A C 1
ATOM 1173 O O . ALA A 1 162 ? 4.991 -1.728 18.263 1.00 89.12 162 ALA A O 1
ATOM 1174 N N . VAL A 1 163 ? 4.480 0.150 17.170 1.00 87.75 163 VAL A N 1
ATOM 1175 C CA . VAL A 1 163 ? 4.653 1.028 18.338 1.00 87.75 163 VAL A CA 1
ATOM 1176 C C . VAL A 1 163 ? 3.459 0.943 19.307 1.00 87.75 163 VAL A C 1
ATOM 1178 O O . VAL A 1 163 ? 2.302 0.883 18.899 1.00 87.75 163 VAL A O 1
ATOM 1181 N N . ASN A 1 164 ? 3.734 0.978 20.618 1.00 84.88 164 ASN A N 1
ATOM 1182 C CA . ASN A 1 164 ? 2.718 1.007 21.683 1.00 84.88 164 ASN A CA 1
ATOM 1183 C C . ASN A 1 164 ? 1.822 2.268 21.587 1.00 84.88 164 ASN A C 1
ATOM 1185 O O . ASN A 1 164 ? 2.304 3.338 21.230 1.00 84.88 164 ASN A O 1
ATOM 1189 N N . LYS A 1 165 ? 0.535 2.177 21.955 1.00 78.00 165 LYS A N 1
ATOM 1190 C CA . LYS A 1 165 ? -0.450 3.275 21.942 1.00 78.00 165 LYS A CA 1
ATOM 1191 C C . LYS A 1 165 ? 0.050 4.560 22.615 1.00 78.00 165 LYS A C 1
ATOM 1193 O O . LYS A 1 165 ? -0.090 5.640 22.043 1.00 78.00 165 LYS A O 1
ATOM 1198 N N . SER A 1 166 ? 0.627 4.457 23.813 1.00 79.75 166 SER A N 1
ATOM 1199 C CA . SER A 1 166 ? 1.083 5.623 24.589 1.00 79.75 166 SER A CA 1
ATOM 1200 C C . SER A 1 166 ? 2.349 6.251 24.000 1.00 79.75 166 SER A C 1
ATOM 1202 O O . SER A 1 166 ? 2.428 7.468 23.830 1.00 79.75 166 SER A O 1
ATOM 1204 N N . VAL A 1 167 ? 3.314 5.414 23.612 1.00 82.56 167 VAL A N 1
ATOM 1205 C CA . VAL A 1 167 ? 4.578 5.842 22.992 1.00 82.56 167 VAL A CA 1
ATOM 1206 C C . VAL A 1 167 ? 4.338 6.420 21.597 1.00 82.56 167 VAL A C 1
ATOM 1208 O O . VAL A 1 167 ? 4.944 7.426 21.237 1.00 82.56 167 VAL A O 1
ATOM 1211 N N . GLY A 1 168 ? 3.421 5.827 20.832 1.00 79.81 168 GLY A N 1
ATOM 1212 C CA . GLY A 1 168 ? 3.071 6.246 19.480 1.00 79.81 168 GLY A CA 1
ATOM 1213 C C . GLY A 1 168 ? 2.519 7.660 19.458 1.00 79.81 168 GLY A C 1
ATOM 1214 O O . GLY A 1 168 ? 3.014 8.487 18.699 1.00 79.81 168 GLY A O 1
ATOM 1215 N N . ALA A 1 169 ? 1.569 7.977 20.342 1.00 83.56 169 ALA A N 1
ATOM 1216 C CA . ALA A 1 169 ? 1.006 9.323 20.433 1.00 83.56 169 ALA A CA 1
ATOM 1217 C C . ALA A 1 169 ? 2.094 10.386 20.674 1.00 83.56 169 ALA A C 1
ATOM 1219 O O . ALA A 1 169 ? 2.168 11.376 19.947 1.00 83.56 169 ALA A O 1
ATOM 1220 N N . ILE A 1 170 ? 2.984 10.148 21.642 1.00 86.88 170 ILE A N 1
ATOM 1221 C CA . ILE A 1 170 ? 4.081 11.071 21.965 1.00 86.88 170 ILE A CA 1
ATOM 1222 C C . ILE A 1 170 ? 5.061 11.179 20.789 1.00 86.88 170 ILE A C 1
ATOM 1224 O O . ILE A 1 170 ? 5.423 12.285 20.387 1.00 86.88 170 ILE A O 1
ATOM 1228 N N . ALA A 1 171 ? 5.455 10.051 20.195 1.00 83.81 171 ALA A N 1
ATOM 1229 C CA . ALA A 1 171 ? 6.375 10.021 19.063 1.00 83.81 171 ALA A CA 1
ATOM 1230 C C . ALA A 1 171 ? 5.821 10.787 17.849 1.00 83.81 171 ALA A C 1
ATOM 1232 O O . ALA A 1 171 ? 6.565 11.540 17.220 1.00 83.81 171 ALA A O 1
ATOM 1233 N N . PHE A 1 172 ? 4.523 10.666 17.545 1.00 84.19 172 PHE A N 1
ATOM 1234 C CA . PHE A 1 172 ? 3.894 11.405 16.444 1.00 84.19 172 PHE A CA 1
ATOM 1235 C C . PHE A 1 172 ? 3.788 12.903 16.716 1.00 84.19 172 PHE A C 1
ATOM 1237 O O . PHE A 1 172 ? 4.007 13.689 15.796 1.00 84.19 172 PHE A O 1
ATOM 1244 N N . ILE A 1 173 ? 3.524 13.314 17.959 1.00 88.31 173 ILE A N 1
ATOM 1245 C CA . ILE A 1 173 ? 3.531 14.735 18.337 1.00 88.31 173 ILE A CA 1
ATOM 1246 C C . ILE A 1 173 ? 4.933 15.325 18.156 1.00 88.31 173 ILE A C 1
ATOM 1248 O O . ILE A 1 173 ? 5.082 16.387 17.549 1.00 88.31 173 ILE A O 1
ATOM 1252 N N . VAL A 1 174 ? 5.970 14.630 18.634 1.00 89.44 174 VAL A N 1
ATOM 1253 C CA . VAL A 1 174 ? 7.364 15.086 18.516 1.00 89.44 174 VAL A CA 1
ATOM 1254 C C . VAL A 1 174 ? 7.799 15.128 17.053 1.00 89.44 174 VAL A C 1
ATOM 1256 O O . VAL A 1 174 ? 8.305 16.151 16.592 1.00 89.44 174 VAL A O 1
ATOM 1259 N N . LEU A 1 175 ? 7.565 14.054 16.295 1.00 86.44 175 LEU A N 1
ATOM 1260 C CA . LEU A 1 175 ? 7.939 13.982 14.885 1.00 86.44 175 LEU A CA 1
ATOM 1261 C C . LEU A 1 175 ? 7.175 15.016 14.048 1.00 86.44 175 LEU A C 1
ATOM 1263 O O . LEU A 1 175 ? 7.780 15.706 13.231 1.00 86.44 175 LEU A O 1
ATOM 1267 N N . GLY A 1 176 ? 5.871 15.171 14.282 1.00 87.50 176 GLY A N 1
ATOM 1268 C CA . GLY A 1 176 ? 5.048 16.181 13.619 1.00 87.50 176 GLY A CA 1
ATOM 1269 C C . GLY A 1 176 ? 5.532 17.598 13.918 1.00 87.50 176 GLY A C 1
ATOM 1270 O O . GLY A 1 176 ? 5.651 18.413 13.005 1.00 87.50 176 GLY A O 1
ATOM 1271 N N . SER A 1 177 ? 5.917 17.867 15.168 1.00 93.25 177 SER A N 1
ATOM 1272 C CA . SER A 1 177 ? 6.517 19.146 15.564 1.00 93.25 177 SER A CA 1
ATOM 1273 C C . SER A 1 177 ? 7.862 19.392 14.874 1.00 93.25 177 SER A C 1
ATOM 1275 O O . SER A 1 177 ? 8.117 20.507 14.426 1.00 93.25 177 SER A O 1
ATOM 1277 N N . LEU A 1 178 ? 8.706 18.363 14.722 1.00 89.00 178 LEU A N 1
ATOM 1278 C CA . LEU A 1 178 ? 9.973 18.460 13.984 1.00 89.00 178 LEU A CA 1
ATOM 1279 C C . LEU A 1 178 ? 9.755 18.733 12.492 1.00 89.00 178 LEU A C 1
ATOM 1281 O O . LEU A 1 178 ? 10.437 19.582 11.920 1.00 89.00 178 LEU A O 1
ATOM 1285 N N . VAL A 1 179 ? 8.794 18.050 11.864 1.00 88.31 179 VAL A N 1
ATOM 1286 C CA . VAL A 1 179 ? 8.432 18.281 10.457 1.00 88.31 179 VAL A CA 1
ATOM 1287 C C . VAL A 1 179 ? 7.894 19.699 10.271 1.00 88.31 179 VAL A C 1
ATOM 1289 O O . VAL A 1 179 ? 8.299 20.387 9.335 1.00 88.31 179 VAL A O 1
ATOM 1292 N N . LEU A 1 180 ? 7.042 20.170 11.184 1.00 91.56 180 LEU A N 1
ATOM 1293 C CA . LEU A 1 180 ? 6.518 21.532 11.159 1.00 91.56 180 LEU A CA 1
ATOM 1294 C C . LEU A 1 180 ? 7.639 22.561 11.343 1.00 91.56 180 LEU A C 1
ATOM 1296 O O . LEU A 1 180 ? 7.713 23.519 10.577 1.00 91.56 180 LEU A O 1
ATOM 1300 N N . ALA A 1 181 ? 8.560 22.339 12.282 1.00 89.69 181 ALA A N 1
ATOM 1301 C CA . ALA A 1 181 ? 9.723 23.200 12.482 1.00 89.69 181 ALA A CA 1
ATOM 1302 C C . ALA A 1 181 ? 10.623 23.255 11.235 1.00 89.69 181 ALA A C 1
ATOM 1304 O O . ALA A 1 181 ? 11.061 24.337 10.839 1.00 89.69 181 ALA A O 1
ATOM 1305 N N . ALA A 1 182 ? 10.856 22.117 10.573 1.00 86.38 182 ALA A N 1
ATOM 1306 C CA . ALA A 1 182 ? 11.587 22.066 9.309 1.00 86.38 182 ALA A CA 1
ATOM 1307 C C . ALA A 1 182 ? 10.846 22.815 8.187 1.00 86.38 182 ALA A C 1
ATOM 1309 O O . ALA A 1 182 ? 11.465 23.571 7.439 1.00 86.38 182 ALA A O 1
ATOM 1310 N N . GLY A 1 183 ? 9.520 22.671 8.106 1.00 86.75 183 GLY A N 1
ATOM 1311 C CA . GLY A 1 183 ? 8.677 23.410 7.165 1.00 86.75 183 GLY A CA 1
ATOM 1312 C C . GLY A 1 183 ? 8.741 24.923 7.380 1.00 86.75 183 GLY A C 1
ATOM 1313 O O . GLY A 1 183 ? 8.949 25.675 6.428 1.00 86.75 183 GLY A O 1
ATOM 1314 N N . VAL A 1 184 ? 8.659 25.377 8.634 1.00 91.75 184 VAL A N 1
ATOM 1315 C CA . VAL A 1 184 ? 8.831 26.792 9.002 1.00 91.75 184 VAL A CA 1
ATOM 1316 C C . VAL A 1 184 ? 10.233 27.280 8.633 1.00 91.75 184 VAL A C 1
ATOM 1318 O O . VAL A 1 184 ? 10.371 28.353 8.048 1.00 91.75 184 VAL A O 1
ATOM 1321 N N . LEU A 1 185 ? 11.279 26.490 8.893 1.00 85.56 185 LEU A N 1
ATOM 1322 C CA . LEU A 1 185 ? 12.651 26.835 8.512 1.00 85.56 185 LEU A CA 1
ATOM 1323 C C . LEU A 1 185 ? 12.797 27.018 6.993 1.00 85.56 185 LEU A C 1
ATOM 1325 O O . LEU A 1 185 ? 13.413 27.994 6.559 1.00 85.56 185 LEU A O 1
ATOM 1329 N N . PHE A 1 186 ? 12.214 26.119 6.192 1.00 87.44 186 PHE A N 1
ATOM 1330 C CA . PHE A 1 186 ? 12.189 26.246 4.732 1.00 87.44 186 PHE A CA 1
ATOM 1331 C C . PHE A 1 186 ? 11.396 27.471 4.272 1.00 87.44 186 PHE A C 1
ATOM 1333 O O . PHE A 1 186 ? 11.824 28.158 3.348 1.00 87.44 186 PHE A O 1
ATOM 1340 N N . SER A 1 187 ? 10.288 27.785 4.946 1.00 87.25 187 SER A N 1
ATOM 1341 C CA . SER A 1 187 ? 9.468 28.955 4.631 1.00 87.25 187 SER A CA 1
ATOM 1342 C C . SER A 1 187 ? 10.175 30.279 4.938 1.00 87.25 187 SER A C 1
ATOM 1344 O O . SER A 1 187 ? 10.024 31.237 4.186 1.00 87.25 187 SER A O 1
ATOM 1346 N N . VAL A 1 188 ? 10.924 30.361 6.041 1.00 90.81 188 VAL A N 1
ATOM 1347 C CA . VAL A 1 188 ? 11.555 31.612 6.503 1.00 90.81 188 VAL A CA 1
ATOM 1348 C C . VAL A 1 188 ? 12.915 31.851 5.840 1.00 90.81 188 VAL A C 1
ATOM 1350 O O . VAL A 1 188 ? 13.348 32.996 5.709 1.00 90.81 188 VAL A O 1
ATOM 1353 N N . ARG A 1 189 ? 13.610 30.796 5.393 1.00 84.00 189 ARG A N 1
ATOM 1354 C CA . ARG A 1 189 ? 14.910 30.911 4.712 1.00 84.00 189 ARG A CA 1
ATOM 1355 C C . ARG A 1 189 ? 14.839 30.442 3.251 1.00 84.00 189 ARG A C 1
ATOM 1357 O O . ARG A 1 189 ? 15.261 29.327 2.951 1.00 84.00 189 ARG A O 1
ATOM 1364 N N . PRO A 1 190 ? 14.439 31.316 2.307 1.00 74.94 190 PRO A N 1
ATOM 1365 C CA . PRO A 1 190 ? 14.337 30.955 0.888 1.00 74.94 190 PRO A CA 1
ATOM 1366 C C . PRO A 1 190 ? 15.695 30.672 0.218 1.00 74.94 190 PRO A C 1
ATOM 1368 O O . PRO A 1 190 ? 15.751 29.996 -0.804 1.00 74.94 190 PRO A O 1
ATOM 1371 N N . ASN A 1 191 ? 16.805 31.137 0.806 1.00 83.88 191 ASN A N 1
ATOM 1372 C CA . ASN A 1 191 ? 18.163 30.981 0.263 1.00 83.88 191 ASN A CA 1
ATOM 1373 C C . ASN A 1 191 ? 18.935 29.781 0.847 1.00 83.88 191 ASN A C 1
ATOM 1375 O O . ASN A 1 191 ? 20.169 29.788 0.888 1.00 83.88 191 ASN A O 1
ATOM 1379 N N . LEU A 1 192 ? 18.243 28.752 1.345 1.00 82.50 192 LEU A N 1
ATOM 1380 C CA . LEU A 1 192 ? 18.915 27.542 1.821 1.00 82.50 19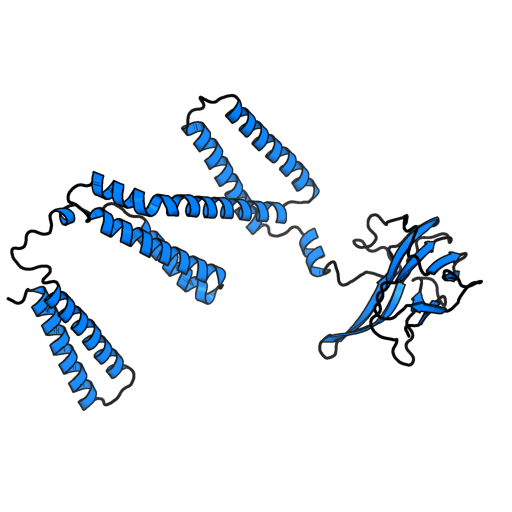2 LEU A CA 1
ATOM 1381 C C . LEU A 1 192 ? 19.643 26.846 0.666 1.00 82.50 192 LEU A C 1
ATOM 1383 O O . LEU A 1 192 ? 19.134 26.715 -0.448 1.00 82.50 192 LEU A O 1
ATOM 1387 N N . ARG A 1 193 ? 20.866 26.377 0.940 1.00 87.50 193 ARG A N 1
ATOM 1388 C CA . ARG A 1 193 ? 21.651 25.623 -0.044 1.00 87.50 193 ARG A CA 1
ATOM 1389 C C . ARG A 1 193 ? 20.854 24.389 -0.460 1.00 87.50 193 ARG A C 1
ATOM 1391 O O . ARG A 1 193 ? 20.444 23.618 0.405 1.00 87.50 193 ARG A O 1
ATOM 1398 N N . ARG A 1 194 ? 20.705 24.159 -1.770 1.00 84.88 194 ARG A N 1
ATOM 1399 C CA . ARG A 1 194 ? 19.989 22.985 -2.310 1.00 84.88 194 ARG A CA 1
ATOM 1400 C C . ARG A 1 194 ? 20.463 21.677 -1.672 1.00 84.88 194 ARG A C 1
ATOM 1402 O O . ARG A 1 194 ? 19.637 20.873 -1.272 1.00 84.88 194 ARG A O 1
ATOM 1409 N N . GLY A 1 195 ? 21.775 21.524 -1.472 1.00 88.00 195 GLY A N 1
ATOM 1410 C CA . GLY A 1 195 ? 22.347 20.342 -0.819 1.00 88.00 195 GLY A CA 1
ATOM 1411 C C . GLY A 1 195 ? 21.878 20.123 0.624 1.00 88.00 195 GLY A C 1
ATOM 1412 O O . GLY A 1 195 ? 21.722 18.980 1.033 1.00 88.00 195 GLY A O 1
ATOM 1413 N N . LEU A 1 196 ? 21.593 21.188 1.382 1.00 85.81 196 LEU A N 1
ATOM 1414 C CA . LEU A 1 196 ? 21.048 21.065 2.736 1.00 85.81 196 LEU A CA 1
ATOM 1415 C C . LEU A 1 196 ? 19.593 20.580 2.703 1.00 85.81 196 LEU A C 1
ATOM 1417 O O . LEU A 1 196 ? 19.239 19.681 3.457 1.00 85.81 196 LEU A O 1
ATOM 1421 N N . VAL A 1 197 ? 18.770 21.136 1.806 1.00 85.31 197 VAL A N 1
ATOM 1422 C CA . VAL A 1 197 ? 17.369 20.716 1.626 1.00 85.31 197 VAL A CA 1
ATOM 1423 C C . VAL A 1 197 ? 17.312 19.251 1.198 1.00 85.31 197 VAL A C 1
ATOM 1425 O O . VAL A 1 197 ? 16.645 18.443 1.837 1.00 85.31 197 VAL A O 1
ATOM 1428 N N . THR A 1 198 ? 18.084 18.887 0.170 1.00 87.38 198 THR A N 1
ATOM 1429 C CA . THR A 1 198 ? 18.193 17.501 -0.296 1.00 87.38 198 THR A CA 1
ATOM 1430 C C . THR A 1 198 ? 18.703 16.582 0.811 1.00 87.38 198 THR A C 1
ATOM 1432 O O . THR A 1 198 ? 18.142 15.509 0.999 1.00 87.38 198 THR A O 1
ATOM 1435 N N . GLY A 1 199 ? 19.706 17.006 1.587 1.00 88.62 199 GLY A N 1
ATOM 1436 C CA . GLY A 1 199 ? 20.233 16.235 2.711 1.00 88.62 199 GLY A CA 1
ATOM 1437 C C . GLY A 1 199 ? 19.176 15.930 3.771 1.00 88.62 199 GLY A C 1
ATOM 1438 O O . GLY A 1 199 ? 19.015 14.773 4.146 1.00 88.62 199 GLY A O 1
ATOM 1439 N N . ILE A 1 200 ? 18.408 16.935 4.205 1.00 86.69 200 ILE A N 1
ATOM 1440 C CA . ILE A 1 200 ? 17.332 16.758 5.193 1.00 86.69 200 ILE A CA 1
ATOM 1441 C C . ILE A 1 200 ? 16.249 15.813 4.656 1.00 86.69 200 ILE A C 1
ATOM 1443 O O . ILE A 1 200 ? 15.851 14.883 5.355 1.00 86.69 200 ILE A O 1
ATOM 1447 N N . CYS A 1 201 ? 15.797 16.011 3.413 1.00 86.50 201 CYS A N 1
ATOM 1448 C CA . CYS A 1 201 ? 14.766 15.166 2.808 1.00 86.50 201 CYS A CA 1
ATOM 1449 C C . CYS A 1 201 ? 15.224 13.710 2.654 1.00 86.50 201 CYS A C 1
ATOM 1451 O O . CYS A 1 201 ? 14.473 12.797 2.988 1.00 86.50 201 CYS A O 1
ATOM 1453 N N . VAL A 1 202 ? 16.454 13.487 2.180 1.00 89.81 202 VAL A N 1
ATOM 1454 C CA . VAL A 1 202 ? 17.005 12.138 1.993 1.00 89.81 202 VAL A CA 1
ATOM 1455 C C . VAL A 1 202 ? 17.215 11.450 3.339 1.00 89.81 202 VAL A C 1
ATOM 1457 O O . VAL A 1 202 ? 16.794 10.308 3.493 1.00 89.81 202 VAL A O 1
ATOM 1460 N N . LEU A 1 203 ? 17.791 12.133 4.333 1.00 90.50 203 LEU A N 1
ATOM 1461 C CA . LEU A 1 203 ? 17.967 11.571 5.677 1.00 90.50 203 LEU A CA 1
ATOM 1462 C C . LEU A 1 203 ? 16.625 11.234 6.334 1.00 90.50 203 LEU A C 1
ATOM 1464 O O . LEU A 1 203 ? 16.490 10.162 6.918 1.00 90.50 203 LEU A O 1
ATOM 1468 N N . GLY A 1 204 ? 15.625 12.109 6.199 1.00 88.00 204 GLY A N 1
ATOM 1469 C CA . GLY A 1 204 ? 14.274 11.853 6.693 1.00 88.00 204 GLY A CA 1
ATOM 1470 C C . GLY A 1 204 ? 13.634 10.635 6.026 1.00 88.00 204 GLY A C 1
ATOM 1471 O O . GLY A 1 204 ? 13.147 9.744 6.717 1.00 88.00 204 GLY A O 1
ATOM 1472 N N . ALA A 1 205 ? 13.688 10.552 4.693 1.00 88.38 205 ALA A N 1
ATOM 1473 C CA . ALA A 1 205 ? 13.140 9.422 3.945 1.00 88.38 205 ALA A CA 1
ATOM 1474 C C . ALA A 1 205 ? 13.836 8.100 4.307 1.00 88.38 205 ALA A C 1
ATOM 1476 O O . ALA A 1 205 ? 13.165 7.117 4.611 1.00 88.38 205 ALA A O 1
ATOM 1477 N N . VAL A 1 206 ? 15.172 8.083 4.340 1.00 92.38 206 VAL A N 1
ATOM 1478 C CA . VAL A 1 206 ? 15.955 6.899 4.727 1.00 92.38 206 VAL A CA 1
ATOM 1479 C C . VAL A 1 206 ? 15.660 6.494 6.170 1.00 92.38 206 VAL A C 1
ATOM 1481 O O . VAL A 1 206 ? 15.483 5.309 6.436 1.00 92.38 206 VAL A O 1
ATOM 1484 N N . GLY A 1 207 ? 15.546 7.457 7.089 1.00 91.94 207 GLY A N 1
ATOM 1485 C CA . GLY A 1 207 ? 15.193 7.196 8.484 1.00 91.94 207 GLY A CA 1
ATOM 1486 C C . GLY A 1 207 ? 13.820 6.540 8.630 1.00 91.94 207 GLY A C 1
ATOM 1487 O O . GLY A 1 207 ? 13.693 5.545 9.340 1.00 91.94 207 GLY A O 1
ATOM 1488 N N . ILE A 1 208 ? 12.810 7.040 7.908 1.00 90.94 208 ILE A N 1
ATOM 1489 C CA . ILE A 1 208 ? 11.460 6.456 7.904 1.00 90.94 208 ILE A CA 1
ATOM 1490 C C . ILE A 1 208 ? 11.485 5.034 7.339 1.00 90.94 208 ILE A C 1
ATOM 1492 O O . ILE A 1 208 ? 10.877 4.139 7.919 1.00 90.94 208 ILE A O 1
ATOM 1496 N N . VAL A 1 209 ? 12.198 4.806 6.234 1.00 92.19 209 VAL A N 1
ATOM 1497 C CA . VAL A 1 209 ? 12.286 3.478 5.608 1.00 92.19 209 VAL A CA 1
ATOM 1498 C C . VAL A 1 209 ? 13.014 2.485 6.513 1.00 92.19 209 VAL A C 1
ATOM 1500 O O . VAL A 1 209 ? 12.519 1.381 6.726 1.00 92.19 209 VAL A O 1
ATOM 1503 N N . ALA A 1 210 ? 14.147 2.875 7.100 1.00 92.25 210 ALA A N 1
ATOM 1504 C CA . ALA A 1 210 ? 14.894 2.031 8.028 1.00 92.25 210 ALA A CA 1
ATOM 1505 C C . ALA A 1 210 ? 14.061 1.676 9.269 1.00 92.25 210 ALA A C 1
ATOM 1507 O O . ALA A 1 210 ? 14.005 0.509 9.658 1.00 92.25 210 ALA A O 1
ATOM 1508 N N . ALA A 1 211 ? 13.358 2.657 9.846 1.00 90.12 211 ALA A N 1
ATOM 1509 C CA . ALA A 1 211 ? 12.439 2.426 10.956 1.00 90.12 211 ALA A CA 1
ATOM 1510 C C . ALA A 1 211 ? 11.280 1.503 10.548 1.00 90.12 211 ALA A C 1
ATOM 1512 O O . ALA A 1 211 ? 10.971 0.566 11.273 1.00 90.12 211 ALA A O 1
ATOM 1513 N N . GLY A 1 212 ? 10.695 1.698 9.363 1.00 89.88 212 GLY A N 1
ATOM 1514 C CA . GLY A 1 212 ? 9.635 0.840 8.834 1.00 89.88 212 GLY A CA 1
ATOM 1515 C C . GLY A 1 212 ? 10.068 -0.614 8.644 1.00 89.88 212 GLY A C 1
ATOM 1516 O O . GLY A 1 212 ? 9.321 -1.520 9.011 1.00 89.88 212 GLY A O 1
ATOM 1517 N N . ILE A 1 213 ? 11.278 -0.850 8.127 1.00 89.62 213 ILE A N 1
ATOM 1518 C CA . ILE A 1 213 ? 11.854 -2.198 7.983 1.00 89.62 213 ILE A CA 1
ATOM 1519 C C . ILE A 1 213 ? 12.086 -2.832 9.359 1.00 89.62 213 ILE A C 1
ATOM 1521 O O . ILE A 1 213 ? 11.697 -3.980 9.573 1.00 89.62 213 ILE A O 1
ATOM 1525 N N . ALA A 1 214 ? 12.664 -2.088 10.307 1.00 90.81 214 ALA A N 1
ATOM 1526 C CA . ALA A 1 214 ? 12.870 -2.576 11.669 1.00 90.81 214 ALA A CA 1
ATOM 1527 C C . ALA A 1 214 ? 11.534 -2.931 12.346 1.00 90.81 214 ALA A C 1
ATOM 1529 O O . ALA A 1 214 ? 11.389 -4.020 12.896 1.00 90.81 214 ALA A O 1
ATOM 1530 N N . SER A 1 215 ? 10.526 -2.063 12.231 1.00 88.06 215 SER A N 1
ATOM 1531 C CA . SER A 1 215 ? 9.177 -2.301 12.749 1.00 88.06 215 SER A CA 1
ATOM 1532 C C . SER A 1 215 ? 8.488 -3.494 12.088 1.00 88.06 215 SER A C 1
ATOM 1534 O O . SER A 1 215 ? 7.789 -4.243 12.763 1.00 88.06 215 SER A O 1
ATOM 1536 N N . ALA A 1 216 ? 8.713 -3.729 10.792 1.00 86.69 216 ALA A N 1
ATOM 1537 C CA . ALA A 1 216 ? 8.189 -4.914 10.117 1.00 86.69 216 ALA A CA 1
ATOM 1538 C C . ALA A 1 216 ? 8.761 -6.221 10.696 1.00 86.69 216 ALA A C 1
ATOM 1540 O O . ALA A 1 216 ? 8.041 -7.214 10.738 1.00 86.69 216 ALA A O 1
ATOM 1541 N N . GLY A 1 217 ? 10.016 -6.211 11.163 1.00 86.12 217 GLY A N 1
ATOM 1542 C CA . GLY A 1 217 ? 10.635 -7.350 11.847 1.00 86.12 217 GLY A CA 1
ATOM 1543 C C . GLY A 1 217 ? 10.123 -7.574 13.273 1.00 86.12 217 GLY A C 1
ATOM 1544 O O . GLY A 1 217 ? 10.052 -8.716 13.714 1.00 86.12 217 GLY A O 1
ATOM 1545 N N . VAL A 1 218 ? 9.735 -6.504 13.976 1.00 87.25 218 VAL A N 1
ATOM 1546 C CA . VAL A 1 218 ? 9.128 -6.584 15.322 1.00 87.25 218 VAL A CA 1
ATOM 1547 C C . VAL A 1 218 ? 7.685 -7.100 15.257 1.00 87.25 218 VAL A C 1
ATOM 1549 O O . VAL A 1 218 ? 7.233 -7.784 16.169 1.00 87.25 218 VAL A O 1
ATOM 1552 N N . GLY A 1 219 ? 6.974 -6.819 14.164 1.00 86.38 219 GLY A N 1
ATOM 1553 C CA . GLY A 1 219 ? 5.601 -7.270 13.964 1.00 86.38 219 GLY A CA 1
ATOM 1554 C C . GLY A 1 219 ? 4.567 -6.296 14.528 1.00 86.38 219 GLY A C 1
ATOM 1555 O O . GLY A 1 219 ? 4.804 -5.094 14.634 1.00 86.38 219 GLY A O 1
ATOM 1556 N N . VAL A 1 220 ? 3.372 -6.810 14.807 1.00 88.25 220 VAL A N 1
ATOM 1557 C CA . VAL A 1 220 ? 2.237 -6.015 15.291 1.00 88.25 220 VAL A CA 1
ATOM 1558 C C . VAL A 1 220 ? 2.206 -6.064 16.821 1.00 88.25 220 VAL A C 1
ATOM 1560 O O . VAL A 1 220 ? 2.429 -7.124 17.397 1.00 88.25 220 VAL A O 1
ATOM 1563 N N . ARG A 1 221 ? 1.921 -4.935 17.481 1.00 85.44 221 ARG A N 1
ATOM 1564 C CA . ARG A 1 221 ? 1.804 -4.865 18.950 1.00 85.44 221 ARG A CA 1
ATOM 1565 C C . ARG A 1 221 ? 0.735 -5.828 19.494 1.00 85.44 221 ARG A C 1
ATOM 1567 O O . ARG A 1 221 ? -0.324 -5.963 18.884 1.00 85.44 221 ARG A O 1
ATOM 1574 N N . GLU A 1 222 ? 0.989 -6.422 20.662 1.00 83.69 222 GLU A N 1
ATOM 1575 C CA . GLU A 1 222 ? 0.164 -7.484 21.277 1.00 83.69 222 GLU A CA 1
ATOM 1576 C C . GLU A 1 222 ? -1.322 -7.122 21.384 1.00 83.6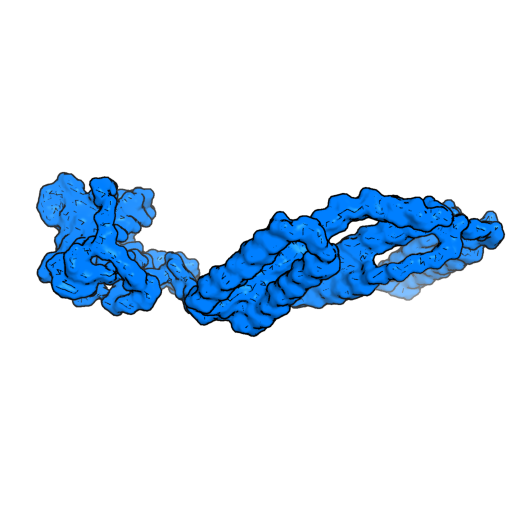9 222 GLU A C 1
ATOM 1578 O O . GLU A 1 222 ? -2.170 -7.912 20.988 1.00 83.69 222 GLU A O 1
ATOM 1583 N N . GLU A 1 223 ? -1.643 -5.890 21.792 1.00 77.12 223 GLU A N 1
ATOM 1584 C CA . GLU A 1 223 ? -3.031 -5.403 21.865 1.00 77.12 223 GLU A CA 1
ATOM 1585 C C . GLU A 1 223 ? -3.801 -5.566 20.544 1.00 77.12 223 GLU A C 1
ATOM 1587 O O . GLU A 1 223 ? -4.998 -5.817 20.556 1.00 77.12 223 GLU A O 1
ATOM 1592 N N . LEU A 1 224 ? -3.131 -5.400 19.396 1.00 77.94 224 LEU A N 1
ATOM 1593 C CA . LEU A 1 224 ? -3.753 -5.555 18.078 1.00 77.94 224 LEU A CA 1
ATOM 1594 C C . LEU A 1 224 ? -3.842 -7.025 17.638 1.00 77.94 224 LEU A C 1
ATOM 1596 O O . LEU A 1 224 ? -4.637 -7.342 16.755 1.00 77.94 224 LEU A O 1
ATOM 1600 N N . VAL A 1 225 ? -3.016 -7.904 18.208 1.00 81.81 225 VAL A N 1
ATOM 1601 C CA . VAL A 1 225 ? -3.090 -9.351 17.977 1.00 81.81 225 VAL A CA 1
ATOM 1602 C C . VAL A 1 225 ? -4.283 -9.919 18.741 1.00 81.81 225 VAL A C 1
ATOM 1604 O O . VAL A 1 225 ? -5.136 -10.538 18.112 1.00 81.81 225 VAL A O 1
ATOM 1607 N N . LEU A 1 226 ? -4.402 -9.590 20.032 1.00 74.12 226 LEU A N 1
ATOM 1608 C CA . LEU A 1 226 ? -5.548 -9.953 20.877 1.00 74.12 226 LEU A CA 1
ATOM 1609 C C . LEU A 1 226 ? -6.863 -9.444 20.271 1.00 74.12 226 LEU A C 1
ATOM 1611 O O . LEU A 1 226 ? -7.766 -10.218 19.984 1.00 74.12 226 LEU A O 1
ATOM 1615 N N . ALA A 1 227 ? -6.898 -8.164 19.898 1.00 70.12 227 ALA A N 1
ATOM 1616 C CA . ALA A 1 227 ? -7.990 -7.540 19.149 1.00 70.12 227 ALA A CA 1
ATOM 1617 C C . ALA A 1 227 ? -8.427 -8.298 17.880 1.00 70.12 227 ALA A C 1
ATOM 1619 O O . ALA A 1 227 ? -9.609 -8.328 17.524 1.00 70.12 227 ALA A O 1
ATOM 1620 N N . LYS A 1 228 ? -7.462 -8.855 17.139 1.00 74.69 228 LYS A N 1
ATOM 1621 C CA . LYS A 1 228 ? -7.726 -9.595 15.903 1.00 74.69 228 LYS A CA 1
ATOM 1622 C C . LYS A 1 228 ? -8.264 -10.995 16.197 1.00 74.69 228 LYS A C 1
ATOM 1624 O O . LYS A 1 228 ? -9.113 -11.461 15.441 1.00 74.69 228 LYS A O 1
ATOM 1629 N N . GLU A 1 229 ? -7.762 -11.646 17.242 1.00 67.75 229 GLU A N 1
ATOM 1630 C CA . GLU A 1 229 ? -8.211 -12.969 17.690 1.00 67.75 229 GLU A CA 1
ATOM 1631 C C . GLU A 1 229 ? -9.618 -12.920 18.287 1.00 67.75 229 GLU A C 1
ATOM 1633 O O . GLU A 1 229 ? -10.453 -13.748 17.936 1.00 67.75 229 GLU A O 1
ATOM 1638 N N . GLU A 1 230 ? -9.916 -11.900 19.089 1.00 58.16 230 GLU A N 1
ATOM 1639 C CA . GLU A 1 230 ? -11.244 -11.672 19.674 1.00 58.16 230 GLU A CA 1
ATOM 1640 C C . GLU A 1 230 ? -12.296 -11.279 18.635 1.00 58.16 230 GLU A C 1
ATOM 1642 O O . GLU A 1 230 ? -13.496 -11.374 18.889 1.00 58.16 230 GLU A O 1
ATOM 1647 N N . GLY A 1 231 ? -11.858 -10.831 17.452 1.00 54.09 231 GLY A N 1
ATOM 1648 C CA . GLY A 1 231 ? -12.740 -10.475 16.352 1.00 54.09 231 GLY A CA 1
ATOM 1649 C C . GLY A 1 231 ? -13.785 -9.456 16.791 1.00 54.09 231 GLY A C 1
ATOM 1650 O O . GLY A 1 231 ? -14.963 -9.789 16.736 1.00 54.09 231 GLY A O 1
ATOM 1651 N N . HIS A 1 232 ? -13.328 -8.259 17.203 1.00 51.72 232 HIS A N 1
ATOM 1652 C CA . HIS A 1 232 ? -13.997 -7.052 17.758 1.00 51.72 232 HIS A CA 1
ATOM 1653 C C . HIS A 1 232 ? -15.509 -6.782 17.539 1.00 51.72 232 HIS A C 1
ATOM 1655 O O . HIS A 1 232 ? -16.050 -5.853 18.136 1.00 51.72 232 HIS A O 1
ATOM 1661 N N . TYR A 1 233 ? -16.206 -7.535 16.698 1.00 49.56 233 TYR A N 1
ATOM 1662 C CA . TYR A 1 233 ? -17.620 -7.408 16.372 1.00 49.56 233 TYR A CA 1
ATOM 1663 C C . TYR A 1 233 ? -18.451 -8.675 16.631 1.00 49.56 233 TYR A C 1
ATOM 1665 O O . TYR A 1 233 ? -19.656 -8.627 16.396 1.00 49.56 233 TYR A O 1
ATOM 1673 N N . MET A 1 234 ? -17.854 -9.793 17.066 1.00 51.12 234 MET A N 1
ATOM 1674 C CA . MET A 1 234 ? -18.545 -11.094 17.062 1.00 51.12 234 MET A CA 1
ATOM 1675 C C . MET A 1 234 ? -18.777 -11.728 18.439 1.00 51.12 234 MET A C 1
ATOM 1677 O O . MET A 1 234 ? -19.755 -12.457 18.571 1.00 51.12 234 MET A O 1
ATOM 1681 N N . HIS A 1 235 ? -17.985 -11.416 19.469 1.00 56.88 235 HIS A N 1
ATOM 1682 C CA . HIS A 1 235 ? -18.187 -11.982 20.809 1.00 56.88 235 HIS A CA 1
ATOM 1683 C C . HIS A 1 235 ? -18.322 -10.873 21.859 1.00 56.88 235 HIS A C 1
ATOM 1685 O O . HIS A 1 235 ? -17.338 -10.340 22.362 1.00 56.88 235 HIS A O 1
ATOM 1691 N N . GLN A 1 236 ? -19.563 -10.493 22.173 1.00 67.69 236 GLN A N 1
ATOM 1692 C CA . GLN A 1 236 ? -19.844 -9.734 23.391 1.00 67.69 236 GLN A CA 1
ATOM 1693 C C . GLN A 1 236 ? -19.787 -10.703 24.575 1.00 67.69 236 GLN A C 1
ATOM 1695 O O . GLN A 1 236 ? -20.555 -11.664 24.636 1.00 67.69 236 GLN A O 1
ATOM 1700 N N . GLU A 1 237 ? -18.879 -10.464 25.517 1.00 75.00 237 GLU A N 1
ATOM 1701 C CA . GLU A 1 237 ? -18.787 -11.240 26.755 1.00 75.00 237 GLU A CA 1
ATOM 1702 C C . GLU A 1 237 ? -19.937 -10.863 27.696 1.00 75.00 237 GLU A C 1
ATOM 1704 O O . GLU A 1 237 ? -19.816 -10.034 28.594 1.00 75.00 237 GLU A O 1
ATOM 1709 N N . CYS A 1 238 ? -21.095 -11.480 27.483 1.00 80.00 238 CYS A N 1
ATOM 1710 C CA . CYS A 1 238 ? -22.324 -11.198 28.226 1.00 80.00 238 CYS A CA 1
ATOM 1711 C C . CYS A 1 238 ? -22.408 -11.926 29.582 1.00 80.00 238 CYS A C 1
ATOM 1713 O O . CYS A 1 238 ? -23.497 -12.271 30.043 1.00 80.00 238 CYS A O 1
ATOM 1715 N N . GLY A 1 239 ? -21.258 -12.196 30.205 1.00 82.19 239 GLY A N 1
ATOM 1716 C CA . GLY A 1 239 ? -21.143 -12.914 31.474 1.00 82.19 239 GLY A CA 1
ATOM 1717 C C . GLY A 1 239 ? -21.409 -12.046 32.707 1.00 82.19 239 GLY A C 1
ATOM 1718 O O . GLY A 1 239 ? -21.686 -10.851 32.616 1.00 82.19 239 GLY A O 1
ATOM 1719 N N . VAL A 1 240 ? -21.310 -12.667 33.886 1.00 82.06 240 VAL A N 1
ATOM 1720 C CA . VAL A 1 240 ? -21.376 -11.957 35.180 1.00 82.06 240 VAL A CA 1
ATOM 1721 C C . VAL A 1 240 ? -20.111 -11.129 35.409 1.00 82.06 240 VAL A C 1
ATOM 1723 O O . VAL A 1 240 ? -20.170 -10.053 35.993 1.00 82.06 240 VAL A O 1
ATOM 1726 N N . GLU A 1 241 ? -18.966 -11.630 34.945 1.00 83.69 241 GLU A N 1
ATOM 1727 C CA . GLU A 1 241 ? -17.684 -10.963 35.138 1.00 83.69 241 GLU A CA 1
ATOM 1728 C C . GLU A 1 241 ? -17.518 -9.751 34.222 1.00 83.69 241 GLU A C 1
ATOM 1730 O O . GLU A 1 241 ? -18.138 -9.642 33.160 1.00 83.69 241 GLU A O 1
ATOM 1735 N N . LYS A 1 242 ? -16.669 -8.825 34.670 1.00 80.75 242 LYS A N 1
ATOM 1736 C CA . LYS A 1 242 ? -16.319 -7.618 33.933 1.00 80.75 242 LYS A CA 1
ATOM 1737 C C . LYS A 1 242 ? -15.355 -7.972 32.816 1.00 80.75 242 LYS A C 1
ATOM 1739 O O . LYS A 1 242 ? -14.222 -8.365 33.077 1.00 80.75 242 LYS A O 1
ATOM 1744 N N . SER A 1 243 ? -15.814 -7.810 31.585 1.00 77.56 243 SER A N 1
ATOM 1745 C CA . SER A 1 243 ? -14.990 -8.025 30.403 1.00 77.56 243 SER A CA 1
ATOM 1746 C C . SER A 1 243 ? -13.921 -6.938 30.309 1.00 77.56 243 SER A C 1
ATOM 1748 O O . SER A 1 243 ? -14.194 -5.747 30.498 1.00 77.56 243 SER A O 1
ATOM 1750 N N . GLU A 1 244 ? -12.687 -7.331 29.998 1.00 71.50 244 GLU A N 1
ATOM 1751 C CA . GLU A 1 244 ? -11.566 -6.389 29.907 1.00 71.50 244 GLU A CA 1
ATOM 1752 C C . GLU A 1 244 ? -11.756 -5.380 28.758 1.00 71.50 244 GLU A C 1
ATOM 1754 O O . GLU A 1 244 ? -11.328 -4.220 28.834 1.00 71.50 244 GLU A O 1
ATOM 1759 N N . HIS A 1 245 ? -12.425 -5.819 27.690 1.00 70.38 245 HIS A N 1
ATOM 1760 C CA . HIS A 1 245 ? -12.545 -5.074 26.442 1.00 70.38 245 HIS A CA 1
ATOM 1761 C C . HIS A 1 245 ? -13.924 -4.453 26.226 1.00 70.38 245 HIS A C 1
ATOM 1763 O O . HIS A 1 245 ? -13.995 -3.318 25.749 1.00 70.38 245 HIS A O 1
ATOM 1769 N N . PHE A 1 246 ? -15.007 -5.144 26.593 1.00 74.31 246 PHE A N 1
ATOM 1770 C CA . PHE A 1 246 ? -16.364 -4.665 26.337 1.00 74.31 246 PHE A CA 1
ATOM 1771 C C . PHE A 1 246 ? -16.884 -3.731 27.444 1.00 74.31 246 PHE A C 1
ATOM 1773 O O . PHE A 1 246 ? -17.521 -2.737 27.116 1.00 74.31 246 PHE A O 1
ATOM 1780 N N . ASP A 1 247 ? -16.518 -3.927 28.716 1.00 78.12 247 ASP A N 1
ATOM 1781 C CA . ASP A 1 247 ? -16.959 -3.086 29.850 1.00 78.12 247 ASP A CA 1
ATOM 1782 C C . ASP A 1 247 ? -15.972 -1.959 30.206 1.00 78.12 247 ASP A C 1
ATOM 1784 O O . ASP A 1 247 ? -16.027 -1.357 31.282 1.00 78.12 247 ASP A O 1
ATOM 1788 N N . LYS A 1 248 ? -15.031 -1.658 29.308 1.00 76.38 248 LYS A N 1
ATOM 1789 C CA . LYS A 1 248 ? -14.038 -0.604 29.518 1.00 76.38 248 LYS A CA 1
ATOM 1790 C C . LYS A 1 248 ? -14.654 0.772 29.277 1.00 76.38 248 LYS A C 1
ATOM 1792 O O . LYS A 1 248 ? -15.026 1.079 28.150 1.00 76.38 248 LYS A O 1
ATOM 1797 N N . LEU A 1 249 ? -14.654 1.621 30.311 1.00 77.50 249 LEU A N 1
ATOM 1798 C CA . LEU A 1 249 ? -15.289 2.950 30.299 1.00 77.50 249 LEU A CA 1
ATOM 1799 C C . LEU A 1 249 ? -16.779 2.844 29.918 1.00 77.50 249 LEU A C 1
ATOM 1801 O O . LEU A 1 249 ? -17.156 3.274 28.823 1.00 77.50 249 LEU A O 1
ATOM 1805 N N . PRO A 1 250 ? -17.608 2.227 30.781 1.00 74.75 250 PRO A N 1
ATOM 1806 C CA . PRO A 1 250 ? -19.006 1.992 30.467 1.00 74.75 250 PRO A CA 1
ATOM 1807 C C . PRO A 1 250 ? -19.736 3.312 30.211 1.00 74.75 250 PRO A C 1
ATOM 1809 O O . PRO A 1 250 ? -19.468 4.341 30.835 1.00 74.75 250 PRO A O 1
ATOM 1812 N N . LEU A 1 251 ? -20.659 3.285 29.254 1.00 78.88 251 LEU A N 1
ATOM 1813 C CA . LEU A 1 251 ? -21.543 4.413 28.995 1.00 78.88 251 LEU A CA 1
ATOM 1814 C C . LEU A 1 251 ? -22.633 4.421 30.069 1.00 78.88 251 LEU A C 1
ATOM 1816 O O . LEU A 1 251 ? -23.613 3.694 29.972 1.00 78.88 251 LEU A O 1
ATOM 1820 N N . GLU A 1 252 ? -22.436 5.244 31.095 1.00 83.56 252 GLU A N 1
ATOM 1821 C CA . GLU A 1 252 ? -23.289 5.302 32.293 1.00 83.56 252 GLU A CA 1
ATOM 1822 C C . GLU A 1 252 ? -24.588 6.109 32.108 1.00 83.56 252 GLU A C 1
ATOM 1824 O O . GLU A 1 252 ? -25.404 6.192 33.028 1.00 83.56 252 GLU A O 1
ATOM 1829 N N . GLY A 1 253 ? -24.792 6.718 30.937 1.00 81.69 253 GLY A N 1
ATOM 1830 C CA . GLY A 1 253 ? -25.963 7.541 30.658 1.00 81.69 253 GLY A CA 1
ATOM 1831 C C . GLY A 1 253 ? -26.413 7.477 29.204 1.00 81.69 253 GLY A C 1
ATOM 1832 O O . GLY A 1 253 ? -25.606 7.415 28.272 1.00 81.69 253 GLY A O 1
ATOM 1833 N N . VAL A 1 254 ? -27.729 7.551 29.014 1.00 82.00 254 VAL A N 1
ATOM 1834 C CA . VAL A 1 254 ? -28.388 7.498 27.707 1.00 82.00 254 VAL A CA 1
ATOM 1835 C C . VAL A 1 254 ? -29.138 8.803 27.467 1.00 82.00 254 VAL A C 1
ATOM 1837 O O . VAL A 1 254 ? -30.039 9.165 28.212 1.00 82.00 254 VAL A O 1
ATOM 1840 N N . SER A 1 255 ? -28.801 9.509 26.385 1.00 79.12 255 SER A N 1
ATOM 1841 C CA . SER A 1 255 ? -29.509 10.732 25.955 1.00 79.12 255 SER A CA 1
ATOM 1842 C C . SER A 1 255 ? -30.604 10.437 24.912 1.00 79.12 255 SER A C 1
ATOM 1844 O O . SER A 1 255 ? -30.892 11.242 24.025 1.00 79.12 255 SER A O 1
ATOM 1846 N N . ALA A 1 256 ? -31.198 9.241 24.957 1.00 73.75 256 ALA A N 1
ATOM 1847 C CA . ALA A 1 256 ? -32.240 8.825 24.021 1.00 73.75 256 ALA A CA 1
ATOM 1848 C C . ALA A 1 256 ? -33.602 9.370 24.476 1.00 73.75 256 ALA A C 1
ATOM 1850 O O . ALA A 1 256 ? -34.344 8.724 25.207 1.00 73.75 256 ALA A O 1
ATOM 1851 N N . THR A 1 257 ? -33.932 10.584 24.040 1.00 67.62 257 THR A N 1
ATOM 1852 C CA . THR A 1 257 ? -35.200 11.260 24.378 1.00 67.62 257 THR A CA 1
ATOM 1853 C C . THR A 1 257 ? -36.371 10.865 23.474 1.00 67.62 257 THR A C 1
ATOM 1855 O O . THR A 1 257 ? -37.513 11.237 23.735 1.00 67.62 257 THR A O 1
ATOM 1858 N N . SER A 1 258 ? -36.109 10.123 22.395 1.00 71.56 258 SER A N 1
ATOM 1859 C CA . SER A 1 258 ? -37.112 9.649 21.438 1.00 71.56 258 SER A CA 1
ATOM 1860 C C . SER A 1 258 ? -36.773 8.236 20.966 1.00 71.56 258 SER A C 1
ATOM 1862 O O . SER A 1 258 ? -35.625 7.806 21.077 1.00 71.56 258 SER A O 1
ATOM 1864 N N . SER A 1 259 ? -37.764 7.516 20.427 1.00 80.75 259 SER A N 1
ATOM 1865 C CA . SER A 1 259 ? -37.625 6.150 19.885 1.00 80.75 259 SER A CA 1
ATOM 1866 C C . SER A 1 259 ? -37.241 5.050 20.887 1.00 80.75 259 SER A C 1
ATOM 1868 O O . SER A 1 259 ? -36.740 4.011 20.466 1.00 80.75 259 SER A O 1
ATOM 1870 N N . VAL A 1 260 ? -37.470 5.259 22.188 1.00 85.81 260 VAL A N 1
ATOM 1871 C CA . VAL A 1 260 ? -37.356 4.205 23.210 1.00 85.81 260 VAL A CA 1
ATOM 1872 C C . VAL A 1 260 ? -38.681 3.463 23.291 1.00 85.81 260 VAL A C 1
ATOM 1874 O O . VAL A 1 260 ? -39.679 4.049 23.689 1.00 85.81 260 VAL A O 1
ATOM 1877 N N . ASP A 1 261 ? -38.682 2.187 22.929 1.00 88.38 261 ASP A N 1
ATOM 1878 C CA . ASP A 1 261 ? -39.884 1.355 22.945 1.00 88.38 261 ASP A CA 1
ATOM 1879 C C . ASP A 1 261 ? -40.203 0.855 24.361 1.00 88.38 261 ASP A C 1
ATOM 1881 O O . ASP A 1 261 ? -41.332 0.963 24.838 1.00 88.38 261 ASP A O 1
ATOM 1885 N N . THR A 1 262 ? -39.181 0.366 25.068 1.00 90.38 262 THR A N 1
ATOM 1886 C CA . THR A 1 262 ? -39.341 -0.259 26.384 1.00 90.38 262 THR A CA 1
ATOM 1887 C C . THR A 1 262 ? -38.240 0.192 27.344 1.00 90.38 262 THR A C 1
ATOM 1889 O O . THR A 1 262 ? -37.061 0.217 26.988 1.00 90.38 262 THR A O 1
ATOM 1892 N N . HIS A 1 263 ? -38.615 0.506 28.585 1.00 91.12 263 HIS A N 1
ATOM 1893 C CA . HIS A 1 263 ? -37.678 0.657 29.700 1.00 91.12 263 HIS A CA 1
ATOM 1894 C C . HIS A 1 263 ? -37.683 -0.613 30.545 1.00 91.12 263 HIS A C 1
ATOM 1896 O O . HIS A 1 263 ? -38.748 -1.108 30.913 1.00 91.12 263 HIS A O 1
ATOM 1902 N N . ILE A 1 264 ? -36.505 -1.126 30.868 1.00 92.31 264 ILE A N 1
ATOM 1903 C CA . ILE A 1 264 ? -36.320 -2.287 31.728 1.00 92.31 264 ILE A CA 1
ATOM 1904 C C . ILE A 1 264 ? -35.575 -1.829 32.968 1.00 92.31 264 ILE A C 1
ATOM 1906 O O . ILE A 1 264 ? -34.397 -1.481 32.906 1.00 92.31 264 ILE A O 1
ATOM 1910 N N . ASP A 1 265 ? -36.278 -1.841 34.092 1.00 92.12 265 ASP A N 1
ATOM 1911 C CA . ASP A 1 265 ? -35.743 -1.421 35.376 1.00 92.12 265 ASP A CA 1
ATOM 1912 C C . ASP A 1 265 ? -35.397 -2.656 36.207 1.00 92.12 265 ASP A C 1
ATOM 1914 O O . ASP A 1 265 ? -36.225 -3.555 36.370 1.00 92.12 265 ASP A O 1
ATOM 1918 N N . LEU A 1 266 ? -34.185 -2.685 36.759 1.00 91.19 266 LEU A N 1
ATOM 1919 C CA . LEU A 1 266 ? -33.795 -3.658 37.775 1.00 91.19 266 LEU A CA 1
ATOM 1920 C C . LEU A 1 266 ? -33.975 -3.033 39.162 1.00 91.19 266 LEU A C 1
ATOM 1922 O O . LEU A 1 266 ? -33.151 -2.220 39.580 1.00 91.19 266 LEU A O 1
ATOM 1926 N N . ILE A 1 267 ? -35.052 -3.393 39.860 1.00 89.12 267 ILE A N 1
ATOM 1927 C CA . ILE A 1 267 ? -35.429 -2.827 41.167 1.00 89.12 267 ILE A CA 1
ATOM 1928 C C . ILE A 1 267 ? -35.430 -3.948 42.202 1.00 89.12 267 ILE A C 1
ATOM 1930 O O . ILE A 1 267 ? -36.136 -4.940 42.021 1.00 89.12 267 ILE A O 1
ATOM 1934 N N . ASP A 1 268 ? -34.650 -3.799 43.273 1.00 85.56 268 ASP A N 1
ATOM 1935 C CA . ASP A 1 268 ? -34.507 -4.797 44.343 1.00 85.56 268 ASP A CA 1
ATOM 1936 C C . ASP A 1 268 ? -34.238 -6.222 43.809 1.00 85.56 268 ASP A C 1
ATOM 1938 O O . ASP A 1 268 ? -34.796 -7.214 44.287 1.00 85.56 268 ASP A O 1
ATOM 1942 N N . GLY A 1 269 ? -33.424 -6.330 42.752 1.00 82.12 269 GLY A N 1
ATOM 1943 C CA . GLY A 1 269 ? -33.090 -7.605 42.107 1.00 82.12 269 GLY A CA 1
ATOM 1944 C C . GLY A 1 269 ? -34.203 -8.223 41.246 1.00 82.12 269 GLY A C 1
ATOM 1945 O O . GLY A 1 269 ? -34.084 -9.384 40.850 1.00 82.12 269 GLY A O 1
ATOM 1946 N N . LYS A 1 270 ? -35.276 -7.483 40.934 1.00 87.62 270 LYS A N 1
ATOM 1947 C CA . LYS A 1 270 ? -36.360 -7.914 40.033 1.00 87.62 270 LYS A CA 1
ATOM 1948 C C . LYS A 1 270 ? -36.380 -7.101 38.747 1.00 87.62 270 LYS A C 1
ATOM 1950 O O . LYS A 1 270 ? -36.279 -5.875 38.781 1.00 87.62 270 LYS A O 1
ATOM 1955 N N . LEU A 1 271 ? -36.550 -7.791 37.620 1.00 88.50 271 LEU A N 1
ATOM 1956 C CA . LEU A 1 271 ? -36.685 -7.160 36.309 1.00 88.50 271 LEU A CA 1
ATOM 1957 C C . LEU A 1 271 ? -38.128 -6.716 36.079 1.00 88.50 271 LEU A C 1
ATOM 1959 O O . LEU A 1 271 ? -39.056 -7.517 36.165 1.00 88.50 271 LEU A O 1
ATOM 1963 N N . VAL A 1 272 ? -38.307 -5.440 35.754 1.00 89.44 272 VAL A N 1
ATOM 1964 C CA . VAL A 1 272 ? -39.612 -4.842 35.476 1.00 89.44 272 VAL A CA 1
ATOM 1965 C C . VAL A 1 272 ? -39.576 -4.177 34.106 1.00 89.44 272 VAL A C 1
ATOM 1967 O O . VAL A 1 272 ? -38.808 -3.239 33.902 1.00 89.44 272 VAL A O 1
ATOM 1970 N N . ALA A 1 273 ? -40.417 -4.631 33.171 1.00 90.12 273 ALA A N 1
ATOM 1971 C CA . ALA A 1 273 ? -40.567 -3.980 31.872 1.00 90.12 273 ALA A CA 1
ATOM 1972 C C . ALA A 1 273 ? -41.707 -2.954 31.897 1.00 90.12 273 ALA A C 1
ATOM 1974 O O . ALA A 1 273 ? -42.837 -3.260 32.283 1.00 90.12 273 ALA A O 1
ATOM 1975 N N . SER A 1 274 ? -41.416 -1.744 31.432 1.00 89.50 274 SER A N 1
ATOM 1976 C CA . SER A 1 274 ? -42.373 -0.667 31.198 1.00 89.50 274 SER A CA 1
ATOM 1977 C C . SER A 1 274 ? -42.361 -0.320 29.711 1.00 89.50 274 SER A C 1
ATOM 1979 O O . SER A 1 274 ? -41.425 0.312 29.212 1.00 89.50 274 SER A O 1
ATOM 1981 N N . VAL A 1 275 ? -43.381 -0.792 28.992 1.00 86.88 275 VAL A N 1
ATOM 1982 C CA . VAL A 1 275 ? -43.526 -0.603 27.542 1.00 86.88 275 VAL A CA 1
ATOM 1983 C C . VAL A 1 275 ? -44.218 0.729 27.274 1.00 86.88 275 VAL A C 1
ATOM 1985 O O . VAL A 1 275 ? -45.242 1.048 27.887 1.00 86.88 275 VAL A O 1
ATOM 1988 N N . GLN A 1 276 ? -43.682 1.519 26.346 1.00 84.00 276 GLN A N 1
ATOM 1989 C CA . GLN A 1 276 ? -44.245 2.819 26.016 1.00 84.00 276 GLN A CA 1
ATOM 1990 C C . GLN A 1 276 ? -45.688 2.668 25.502 1.00 84.00 276 GLN A C 1
ATOM 1992 O O . GLN A 1 276 ? -45.959 1.982 24.522 1.00 84.00 276 GLN A O 1
ATOM 1997 N N . GLY A 1 277 ? -46.630 3.349 26.158 1.00 81.31 277 GLY A N 1
ATOM 1998 C CA . GLY A 1 277 ? -48.040 3.362 25.753 1.00 81.31 277 GLY A CA 1
ATOM 1999 C C . GLY A 1 277 ? -48.895 2.216 26.307 1.00 81.31 277 GLY A C 1
ATOM 2000 O O . GLY A 1 277 ? -50.102 2.221 26.073 1.00 81.31 277 GLY A O 1
ATOM 2001 N N . ILE A 1 278 ? -48.322 1.286 27.080 1.00 84.62 278 ILE A N 1
ATOM 2002 C CA . ILE A 1 278 ? -49.072 0.244 27.795 1.00 84.62 278 ILE A CA 1
ATOM 2003 C C . ILE A 1 278 ? -49.064 0.568 29.291 1.00 84.62 278 ILE A C 1
ATOM 2005 O O . ILE A 1 278 ? -48.018 0.812 29.887 1.00 84.62 278 ILE A O 1
ATOM 2009 N N . ALA A 1 279 ? -50.244 0.598 29.912 1.00 80.38 279 ALA A N 1
ATOM 2010 C CA . ALA A 1 279 ? -50.352 0.849 31.343 1.00 80.38 279 ALA A CA 1
ATOM 2011 C C . ALA A 1 279 ? -49.987 -0.408 32.148 1.00 80.38 279 ALA A C 1
ATOM 2013 O O . ALA A 1 279 ? -50.580 -1.468 31.956 1.00 80.38 279 ALA A O 1
ATOM 2014 N N . GLY A 1 280 ? -49.063 -0.256 33.098 1.00 82.12 280 GLY A N 1
ATOM 2015 C CA . GLY A 1 280 ? -48.649 -1.312 34.022 1.00 82.12 280 GLY A CA 1
ATOM 2016 C C . GLY A 1 280 ? -47.407 -2.084 33.574 1.00 82.12 280 GLY A C 1
ATOM 2017 O O . GLY A 1 280 ? -47.001 -2.041 32.413 1.00 82.12 280 GLY A O 1
ATOM 2018 N N . ASN A 1 281 ? -46.807 -2.787 34.533 1.00 84.75 281 ASN A N 1
ATOM 2019 C CA . ASN A 1 281 ? -45.607 -3.590 34.317 1.00 84.75 281 ASN A CA 1
ATOM 2020 C C . ASN A 1 281 ? -45.930 -4.807 33.449 1.00 84.75 281 ASN A C 1
ATOM 2022 O O . ASN A 1 281 ? -46.950 -5.463 33.663 1.00 84.75 281 ASN A O 1
ATOM 2026 N N . GLN A 1 282 ? -45.050 -5.109 32.502 1.00 83.75 282 GLN A N 1
ATOM 2027 C CA . GLN A 1 282 ? -45.202 -6.235 31.591 1.00 83.75 282 GLN A CA 1
ATOM 2028 C C . GLN A 1 282 ? -44.177 -7.327 31.908 1.00 83.75 282 GLN A C 1
ATOM 2030 O O . GLN A 1 282 ? -43.024 -7.042 32.228 1.00 83.75 282 GLN A O 1
ATOM 2035 N N . GLU A 1 283 ? -44.596 -8.584 31.785 1.00 82.06 283 GLU A N 1
ATOM 2036 C CA . GLU A 1 283 ? -43.704 -9.756 31.841 1.00 82.06 283 GLU A CA 1
ATOM 2037 C C . GLU A 1 283 ? -43.242 -10.188 30.438 1.00 82.06 283 GLU A C 1
ATOM 2039 O O . GLU A 1 283 ? -42.308 -10.975 30.286 1.00 82.06 283 GLU A O 1
ATOM 2044 N N . THR A 1 284 ? -43.878 -9.635 29.399 1.00 85.19 284 THR A N 1
ATOM 2045 C CA . THR A 1 284 ? -43.581 -9.906 27.991 1.00 85.19 284 THR A CA 1
ATOM 2046 C C . THR A 1 284 ? -43.493 -8.596 27.213 1.00 85.19 284 THR A C 1
ATOM 2048 O O . THR A 1 284 ? -44.246 -7.658 27.476 1.00 85.19 284 THR A O 1
ATOM 2051 N N . ILE A 1 285 ? -42.572 -8.519 26.257 1.00 89.00 285 ILE A N 1
ATOM 2052 C CA . ILE A 1 285 ? -42.421 -7.369 25.359 1.00 89.00 285 ILE A CA 1
ATOM 2053 C C . ILE A 1 285 ? -42.555 -7.837 23.914 1.00 89.00 285 ILE A C 1
ATOM 2055 O O . ILE A 1 285 ? -42.152 -8.950 23.578 1.00 89.00 285 ILE A O 1
ATOM 2059 N N . THR A 1 286 ? -43.121 -7.000 23.046 1.00 88.12 286 THR A N 1
ATOM 2060 C CA . THR A 1 286 ? -43.271 -7.327 21.622 1.00 88.12 286 THR A CA 1
ATOM 2061 C C . THR A 1 286 ? -42.306 -6.489 20.798 1.00 88.12 286 THR A C 1
ATOM 2063 O O . THR A 1 286 ? -42.404 -5.269 20.795 1.00 88.12 286 THR A O 1
ATOM 2066 N N . VAL A 1 287 ? -41.400 -7.141 20.071 1.00 88.75 287 VAL A N 1
ATOM 2067 C CA . VAL A 1 287 ? -40.419 -6.489 19.198 1.00 88.75 287 VAL A CA 1
ATOM 2068 C C . VAL A 1 287 ? -40.823 -6.704 17.736 1.00 88.75 287 VAL A C 1
ATOM 2070 O O . VAL A 1 287 ? -40.912 -7.852 17.294 1.00 88.75 287 VAL A O 1
ATOM 2073 N N . PRO A 1 288 ? -41.068 -5.641 16.950 1.00 88.00 288 PRO A N 1
ATOM 2074 C CA . PRO A 1 288 ? -41.410 -5.771 15.538 1.00 88.00 288 PRO A CA 1
ATOM 2075 C C . PRO A 1 288 ? -40.294 -6.449 14.731 1.00 88.00 288 PRO A C 1
ATOM 2077 O O . PRO A 1 288 ? -39.108 -6.137 14.859 1.00 88.00 288 PRO A O 1
ATOM 2080 N N . ARG A 1 289 ? -40.687 -7.368 13.843 1.00 89.00 289 ARG A N 1
ATOM 2081 C CA . ARG A 1 289 ? -39.752 -8.119 13.000 1.00 89.00 289 ARG A CA 1
ATOM 2082 C C . ARG A 1 289 ? -38.957 -7.188 12.084 1.00 89.00 289 ARG A C 1
ATOM 2084 O O . ARG A 1 289 ? -39.535 -6.372 11.370 1.00 89.00 289 ARG A O 1
ATOM 2091 N N . SER A 1 290 ? -37.638 -7.377 12.058 1.00 86.75 290 SER A N 1
ATOM 2092 C CA . SER A 1 290 ? -36.694 -6.643 11.202 1.00 86.75 290 SER A CA 1
ATOM 2093 C C . SER A 1 290 ? -36.721 -5.118 11.366 1.00 86.75 290 SER A C 1
ATOM 2095 O O . SER A 1 290 ? -36.247 -4.407 10.480 1.00 86.75 290 SER A O 1
ATOM 2097 N N . ASN A 1 291 ? -37.259 -4.613 12.478 1.00 88.25 291 ASN A N 1
ATOM 2098 C CA . ASN A 1 291 ? -37.273 -3.192 12.785 1.00 88.25 291 ASN A CA 1
ATOM 2099 C C . ASN A 1 291 ? -36.450 -2.933 14.061 1.00 88.25 291 ASN A C 1
ATOM 2101 O O . ASN A 1 291 ? -36.741 -3.544 15.094 1.00 88.25 291 ASN A O 1
ATOM 2105 N N . PRO A 1 292 ? -35.426 -2.057 14.018 1.00 89.06 292 PRO A N 1
ATOM 2106 C CA . PRO A 1 292 ? -34.628 -1.729 15.194 1.00 89.06 292 PRO A CA 1
ATOM 2107 C C . PRO A 1 292 ? -35.510 -1.205 16.329 1.00 89.06 292 PRO A C 1
ATOM 2109 O O . PRO A 1 292 ? -36.214 -0.211 16.169 1.00 89.06 292 PRO A O 1
ATOM 2112 N N . THR A 1 293 ? -35.460 -1.884 17.470 1.00 90.50 293 THR A N 1
ATOM 2113 C CA . THR A 1 293 ? -36.242 -1.556 18.663 1.00 90.50 293 THR A CA 1
ATOM 2114 C C . THR A 1 293 ? -35.285 -1.243 19.795 1.00 90.50 293 THR A C 1
ATOM 2116 O O . THR A 1 293 ? -34.429 -2.062 20.137 1.00 90.50 293 THR A O 1
ATOM 2119 N N . ASN A 1 294 ? -35.395 -0.037 20.344 1.00 91.38 294 ASN A N 1
ATOM 2120 C CA . ASN A 1 294 ? -34.502 0.430 21.392 1.00 91.38 294 ASN A CA 1
ATOM 2121 C C . ASN A 1 294 ? -35.097 0.152 22.769 1.00 91.38 294 ASN A C 1
ATOM 2123 O O . ASN A 1 294 ? -36.208 0.589 23.077 1.00 91.38 294 ASN A O 1
ATOM 2127 N N . ILE A 1 295 ? -34.315 -0.521 23.601 1.00 92.12 295 ILE A N 1
ATOM 2128 C CA . ILE A 1 295 ? -34.643 -0.870 24.975 1.00 92.12 295 ILE A CA 1
ATOM 2129 C C . ILE A 1 295 ? -33.652 -0.153 25.886 1.00 92.12 295 ILE A C 1
ATOM 2131 O O . ILE A 1 295 ? -32.444 -0.261 25.690 1.00 92.12 295 ILE A O 1
ATOM 2135 N N . VAL A 1 296 ? -34.144 0.578 26.881 1.00 92.44 296 VAL A N 1
ATOM 2136 C CA . VAL A 1 296 ? -33.288 1.229 27.884 1.00 92.44 296 VAL A CA 1
ATOM 2137 C C . VAL A 1 296 ? -33.262 0.369 29.138 1.00 92.44 296 VAL A C 1
ATOM 2139 O O . VAL A 1 296 ? -34.298 0.162 29.763 1.00 92.44 296 VAL A O 1
ATOM 2142 N N . PHE A 1 297 ? -32.086 -0.122 29.512 1.00 93.44 297 PHE A N 1
ATOM 2143 C CA . PHE A 1 297 ? -31.846 -0.796 30.782 1.00 93.44 297 PHE A CA 1
ATOM 2144 C C . PHE A 1 297 ? -31.427 0.222 31.843 1.00 93.44 297 PHE A C 1
ATOM 2146 O O . PHE A 1 297 ? -30.509 1.007 31.607 1.00 93.44 297 PHE A O 1
ATOM 2153 N N . ARG A 1 298 ? -32.078 0.202 33.009 1.00 93.06 298 ARG A N 1
ATOM 2154 C CA . ARG A 1 298 ? -31.747 1.060 34.153 1.00 93.06 298 ARG A CA 1
ATOM 2155 C C . ARG A 1 298 ? -31.479 0.210 35.378 1.00 93.06 298 ARG A C 1
ATOM 2157 O O . ARG A 1 298 ? -32.353 -0.539 35.825 1.00 93.06 298 ARG A O 1
ATOM 2164 N N . ASN A 1 299 ? -30.288 0.360 35.941 1.00 92.81 299 ASN A N 1
ATOM 2165 C CA . ASN A 1 299 ? -29.927 -0.342 37.158 1.00 92.81 299 ASN A CA 1
ATOM 2166 C C . ASN A 1 299 ? -30.317 0.501 38.380 1.00 92.81 299 ASN A C 1
ATOM 2168 O O . ASN A 1 299 ? -29.758 1.569 38.603 1.00 92.81 299 ASN A O 1
ATOM 2172 N N . LYS A 1 300 ? -31.292 0.037 39.165 1.00 91.38 300 LYS A N 1
ATOM 2173 C CA . LYS A 1 300 ? -31.732 0.663 40.428 1.00 91.38 300 LYS A CA 1
ATOM 2174 C C . LYS A 1 300 ? -31.500 -0.267 41.625 1.00 91.38 300 LYS A C 1
ATOM 2176 O O . LYS A 1 300 ? -32.185 -0.152 42.635 1.00 91.38 300 LYS A O 1
ATOM 2181 N N . THR A 1 301 ? -30.616 -1.247 41.467 1.00 90.69 301 THR A N 1
ATOM 2182 C CA . THR A 1 301 ? -30.249 -2.217 42.499 1.00 90.69 301 THR A CA 1
ATOM 2183 C C . THR A 1 301 ? -28.760 -2.065 42.793 1.00 90.69 301 THR A C 1
ATOM 2185 O O . THR A 1 301 ? -27.976 -1.847 41.871 1.00 90.69 301 THR A O 1
ATOM 2188 N N . ASP A 1 302 ? -28.374 -2.192 44.062 1.00 89.75 302 ASP A N 1
ATOM 2189 C CA . ASP A 1 302 ? -26.970 -2.141 44.481 1.00 89.75 302 ASP A CA 1
ATOM 2190 C C . ASP A 1 302 ? -26.146 -3.246 43.787 1.00 89.75 302 ASP A C 1
ATOM 2192 O O . ASP A 1 302 ? -26.510 -4.426 43.826 1.00 89.75 302 ASP A O 1
ATOM 2196 N N . GLY A 1 303 ? -25.053 -2.853 43.127 1.00 87.06 303 GLY A N 1
ATOM 2197 C CA . GLY A 1 303 ? -24.185 -3.721 42.321 1.00 87.06 303 GLY A CA 1
ATOM 2198 C C . GLY A 1 303 ? -24.033 -3.288 40.856 1.00 87.06 303 GLY A C 1
ATOM 2199 O O . GLY A 1 303 ? -24.753 -2.423 40.361 1.00 87.06 303 GLY A O 1
ATOM 2200 N N . GLU A 1 304 ? -23.073 -3.893 40.146 1.00 89.56 304 GLU A N 1
ATOM 2201 C CA . GLU A 1 304 ? -22.922 -3.735 38.691 1.00 89.56 304 GLU A CA 1
ATOM 2202 C C . GLU A 1 304 ? -23.713 -4.840 37.975 1.00 89.56 304 GLU A C 1
ATOM 2204 O O . GLU A 1 304 ? -23.474 -6.028 38.202 1.00 89.56 304 GLU A O 1
ATOM 2209 N N . PHE A 1 305 ? -24.635 -4.463 37.088 1.00 90.62 305 PHE A N 1
ATOM 2210 C CA . PHE A 1 305 ? -25.447 -5.414 36.324 1.00 90.62 305 PHE A CA 1
ATOM 2211 C C . PHE A 1 305 ? -25.476 -5.063 34.840 1.00 90.62 305 PHE A C 1
ATOM 2213 O O . PHE A 1 305 ? -25.281 -3.913 34.452 1.00 90.62 305 PHE A O 1
ATOM 2220 N N . ARG A 1 306 ? -25.755 -6.065 34.004 1.00 91.25 306 ARG A N 1
ATOM 2221 C CA . ARG A 1 306 ? -25.983 -5.901 32.565 1.00 91.25 306 ARG A CA 1
ATOM 2222 C C . ARG A 1 306 ? -27.267 -6.602 32.143 1.00 91.25 306 ARG A C 1
ATOM 2224 O O . ARG A 1 306 ? -27.639 -7.621 32.725 1.00 91.25 306 ARG A O 1
ATOM 2231 N N . LEU A 1 307 ? -27.901 -6.101 31.092 1.00 91.62 307 LEU A N 1
ATOM 2232 C CA . LEU A 1 307 ? -29.026 -6.762 30.446 1.00 91.62 307 LEU A CA 1
ATOM 2233 C C . LEU A 1 307 ? -28.524 -7.623 29.289 1.00 91.62 307 LEU A C 1
ATOM 2235 O O . LEU A 1 307 ? -27.759 -7.153 28.449 1.00 91.62 307 LEU A O 1
ATOM 2239 N N . VAL A 1 308 ? -28.984 -8.869 29.224 1.00 91.88 308 VAL A N 1
ATOM 2240 C CA . VAL A 1 308 ? -28.611 -9.844 28.197 1.00 91.88 308 VAL A CA 1
ATOM 2241 C C . VAL A 1 308 ? -29.853 -10.325 27.459 1.00 91.88 308 VAL A C 1
ATOM 2243 O O . VAL A 1 308 ? -30.775 -10.859 28.069 1.00 91.88 308 VAL A O 1
ATOM 2246 N N . ALA A 1 309 ? -29.862 -10.155 26.142 1.00 90.81 309 ALA A N 1
ATOM 2247 C CA . ALA A 1 309 ? -30.841 -10.687 25.210 1.00 90.81 309 ALA A CA 1
ATOM 2248 C C . ALA A 1 309 ? -30.358 -12.017 24.627 1.00 90.81 309 ALA A C 1
ATOM 2250 O O . ALA A 1 309 ? -29.416 -12.058 23.835 1.00 90.81 309 ALA A O 1
ATOM 2251 N N . ASN A 1 310 ? -31.048 -13.099 24.981 1.00 89.56 310 ASN A N 1
ATOM 2252 C CA . ASN A 1 310 ? -30.841 -14.423 24.405 1.00 89.56 310 ASN A CA 1
ATOM 2253 C C . ASN A 1 310 ? -31.758 -14.579 23.184 1.00 89.56 310 ASN A C 1
ATOM 2255 O O . ASN A 1 310 ? -32.977 -14.702 23.325 1.00 89.56 310 ASN A O 1
ATOM 2259 N N . LEU A 1 311 ? -31.175 -14.566 21.982 1.00 86.50 311 LEU A N 1
ATOM 2260 C CA . LEU A 1 311 ? -31.878 -14.531 20.692 1.00 86.50 311 LEU A CA 1
ATOM 2261 C C . LEU A 1 311 ? -31.804 -15.872 19.933 1.00 86.50 311 LEU A C 1
ATOM 2263 O O . LEU A 1 311 ? -31.904 -15.925 18.705 1.00 86.50 311 LEU A O 1
ATOM 2267 N N . GLY A 1 312 ? -31.646 -16.981 20.659 1.00 83.38 312 GLY A N 1
ATOM 2268 C CA . GLY A 1 312 ? -31.573 -18.332 20.096 1.00 83.38 312 GLY A CA 1
ATOM 2269 C C . GLY A 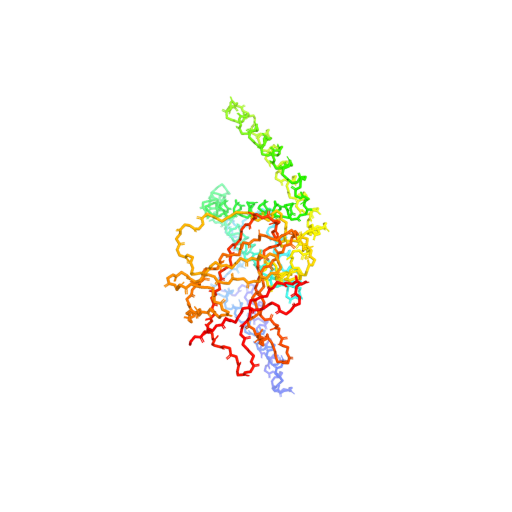1 312 ? -30.170 -18.702 19.613 1.00 83.38 312 GLY A C 1
ATOM 2270 O O . GLY A 1 312 ? -29.191 -18.248 20.181 1.00 83.38 312 GLY A O 1
ATOM 2271 N N . SER A 1 313 ? -30.064 -19.549 18.582 1.00 78.81 313 SER A N 1
ATOM 2272 C CA . SER A 1 313 ? -28.777 -19.994 18.019 1.00 78.81 313 SER A CA 1
ATOM 2273 C C . SER A 1 313 ? -28.729 -19.873 16.498 1.00 78.81 313 SER A C 1
ATOM 2275 O O . SER A 1 313 ? -29.736 -20.049 15.804 1.00 78.81 313 SER A O 1
ATOM 2277 N N . LYS A 1 314 ? -27.536 -19.600 15.967 1.00 71.19 314 LYS A N 1
ATOM 2278 C CA . LYS A 1 314 ? -27.229 -19.505 14.539 1.00 71.19 314 LYS A CA 1
ATOM 2279 C C . LYS A 1 314 ? -26.232 -20.597 14.146 1.00 71.19 314 LYS A C 1
ATOM 2281 O O . LYS A 1 314 ? -25.293 -20.895 14.874 1.00 71.19 314 LYS A O 1
ATOM 2286 N N . MET A 1 315 ? -26.442 -21.199 12.976 1.00 66.56 315 MET A N 1
ATOM 2287 C CA . MET A 1 315 ? -25.460 -22.095 12.355 1.00 66.56 315 MET A CA 1
ATOM 2288 C C . MET A 1 315 ? -24.385 -21.244 11.672 1.00 66.56 315 MET A C 1
ATOM 2290 O O . MET A 1 315 ? -24.720 -20.444 10.793 1.00 66.56 315 MET A O 1
ATOM 2294 N N . LEU A 1 316 ? -23.123 -21.404 12.067 1.00 62.88 316 LEU A N 1
ATOM 2295 C CA . LEU A 1 316 ? -21.985 -20.759 11.400 1.00 62.88 316 LEU A CA 1
ATOM 2296 C C . LEU A 1 316 ? -21.431 -21.627 10.257 1.00 62.88 316 LEU A C 1
ATOM 2298 O O . LEU A 1 316 ? -21.076 -21.106 9.202 1.00 62.88 316 LEU A O 1
ATOM 2302 N N . THR A 1 317 ? -21.418 -22.947 10.459 1.00 58.91 317 THR A N 1
ATOM 2303 C CA . THR A 1 317 ? -20.914 -23.997 9.552 1.00 58.91 317 THR A CA 1
ATOM 2304 C C . THR A 1 317 ? -21.585 -25.336 9.890 1.00 58.91 317 THR A C 1
ATOM 2306 O O . THR A 1 317 ? -22.217 -25.458 10.943 1.00 58.91 317 THR A O 1
ATOM 2309 N N . ASP A 1 318 ? -21.476 -26.345 9.016 1.00 51.00 318 ASP A N 1
ATOM 2310 C CA . ASP A 1 318 ? -22.080 -27.670 9.229 1.00 51.00 318 ASP A CA 1
ATOM 2311 C C . ASP A 1 318 ? -21.669 -28.273 10.585 1.00 51.00 318 ASP A C 1
ATOM 2313 O O . ASP A 1 318 ? -20.529 -28.685 10.792 1.00 51.00 318 ASP A O 1
ATOM 2317 N N . GLY A 1 319 ? -22.623 -28.316 11.521 1.00 56.56 319 GLY A N 1
ATOM 2318 C CA . GLY A 1 319 ? -22.465 -28.918 12.848 1.00 56.56 319 GLY A CA 1
ATOM 2319 C C . GLY A 1 319 ? -22.124 -27.959 13.995 1.00 56.56 319 GLY A C 1
ATOM 2320 O O . GLY A 1 319 ? -22.247 -28.374 15.146 1.00 56.56 319 GLY A O 1
ATOM 2321 N N . VAL A 1 320 ? -21.780 -26.689 13.733 1.00 60.97 320 VAL A N 1
ATOM 2322 C CA . VAL A 1 320 ? -21.446 -25.704 14.783 1.00 60.97 320 VAL A CA 1
ATOM 2323 C C . VAL A 1 320 ? -22.584 -24.694 14.949 1.00 60.97 320 VAL A C 1
ATOM 2325 O O . VAL A 1 320 ? -22.842 -23.863 14.073 1.00 60.97 320 VAL A O 1
ATOM 2328 N N . LYS A 1 321 ? -23.276 -24.787 16.090 1.00 66.44 321 LYS A N 1
ATOM 2329 C CA . LYS A 1 321 ? -24.306 -23.838 16.529 1.00 66.44 321 LYS A CA 1
ATOM 2330 C C . LYS A 1 321 ? -23.704 -22.894 17.558 1.00 66.44 321 LYS A C 1
ATOM 2332 O O . LYS A 1 321 ? -23.172 -23.361 18.558 1.00 66.44 321 LYS A O 1
ATOM 2337 N N . GLU A 1 322 ? -23.830 -21.601 17.314 1.00 74.38 322 GLU A N 1
ATOM 2338 C CA . GLU A 1 322 ? -23.451 -20.553 18.255 1.00 74.38 322 GLU A CA 1
ATOM 2339 C C . GLU A 1 322 ? -24.714 -19.870 18.779 1.00 74.38 322 GLU A C 1
ATOM 2341 O O . GLU A 1 322 ? -25.640 -19.607 18.005 1.00 74.38 322 GLU A O 1
ATOM 2346 N N . ASP A 1 323 ? -24.773 -19.605 20.081 1.00 77.38 323 ASP A N 1
ATOM 2347 C CA . ASP A 1 323 ? -25.875 -18.854 20.672 1.00 77.38 323 ASP A CA 1
ATOM 2348 C C . ASP A 1 323 ? -25.759 -17.373 20.292 1.00 77.38 323 ASP A C 1
ATOM 2350 O O . ASP A 1 323 ? -24.710 -16.747 20.407 1.00 77.38 323 ASP A O 1
ATOM 2354 N N . VAL A 1 324 ? -26.858 -16.804 19.803 1.00 82.56 324 VAL A N 1
ATOM 2355 C CA . VAL A 1 324 ? -26.947 -15.391 19.448 1.00 82.56 324 VAL A CA 1
ATOM 2356 C C . VAL A 1 324 ? -27.323 -14.635 20.709 1.00 82.56 324 VAL A C 1
ATOM 2358 O O . VAL A 1 324 ? -28.488 -14.614 21.108 1.00 82.56 324 VAL A O 1
ATOM 2361 N N . VAL A 1 325 ? -26.325 -14.022 21.333 1.00 86.38 325 VAL A N 1
ATOM 2362 C CA . VAL A 1 325 ? -26.488 -13.234 22.552 1.00 86.38 325 VAL A CA 1
ATOM 2363 C C . VAL A 1 325 ? -26.093 -11.789 22.268 1.00 86.38 325 VAL A C 1
ATOM 2365 O O . VAL A 1 325 ? -25.088 -11.531 21.610 1.00 86.38 325 VAL A O 1
ATOM 2368 N N . GLN A 1 326 ? -26.906 -10.844 22.734 1.00 87.69 326 GLN A N 1
ATOM 2369 C CA . GLN A 1 326 ? -26.589 -9.415 22.714 1.00 87.69 326 GLN A CA 1
ATOM 2370 C C . GLN A 1 326 ? -26.735 -8.859 24.120 1.00 87.69 326 GLN A C 1
ATOM 2372 O O . GLN A 1 326 ? -27.686 -9.211 24.810 1.00 87.69 326 GLN A O 1
ATOM 2377 N N . CYS A 1 327 ? -25.839 -7.985 24.558 1.00 88.31 327 CYS A N 1
ATOM 2378 C CA . CYS A 1 327 ? -25.936 -7.419 25.898 1.00 88.31 327 CYS A CA 1
ATOM 2379 C C . CYS A 1 327 ? -25.524 -5.957 25.984 1.00 88.31 327 CYS A C 1
ATOM 2381 O O . CYS A 1 327 ? -24.866 -5.411 25.098 1.00 88.31 327 CYS A O 1
ATOM 2383 N N . THR A 1 328 ? -25.937 -5.328 27.080 1.00 89.31 328 THR A N 1
ATOM 2384 C CA . THR A 1 328 ? -25.390 -4.050 27.532 1.00 89.31 328 THR A CA 1
ATOM 2385 C C . THR A 1 328 ? -24.055 -4.277 28.248 1.00 89.31 328 THR A C 1
ATOM 2387 O O . THR A 1 328 ? -23.718 -5.403 28.628 1.00 89.31 328 THR A O 1
ATOM 2390 N N . GLN A 1 329 ? -23.296 -3.204 28.457 1.00 88.56 329 GLN A N 1
ATOM 2391 C CA . GLN A 1 329 ? -22.159 -3.218 29.374 1.00 88.56 329 GLN A CA 1
ATOM 2392 C C . GLN A 1 329 ? -22.655 -3.388 30.820 1.00 88.56 329 GLN A C 1
ATOM 2394 O O . GLN A 1 329 ? -23.840 -3.199 31.122 1.00 88.56 329 GLN A O 1
ATOM 2399 N N . LEU A 1 330 ? -21.742 -3.771 31.709 1.00 89.69 330 LEU A N 1
ATOM 2400 C CA . LEU A 1 330 ? -21.947 -3.679 33.153 1.00 89.69 330 LEU A CA 1
ATOM 2401 C C . LEU A 1 330 ? -22.065 -2.211 33.559 1.00 89.69 330 LEU A C 1
ATOM 2403 O O . LEU A 1 330 ? -21.141 -1.426 33.337 1.00 89.69 330 LEU A O 1
ATOM 2407 N N . ILE A 1 331 ? -23.194 -1.864 34.171 1.00 90.06 331 ILE A N 1
ATOM 2408 C CA . ILE A 1 331 ? -23.475 -0.515 34.655 1.00 90.06 331 ILE A CA 1
ATOM 2409 C C . ILE A 1 331 ? -23.702 -0.513 36.174 1.00 90.06 331 ILE A C 1
ATOM 2411 O O . ILE A 1 331 ? -24.356 -1.429 36.691 1.00 90.06 331 ILE A O 1
ATOM 2415 N N . PRO A 1 332 ? -23.179 0.489 36.903 1.00 91.25 332 PRO A N 1
ATOM 2416 C CA . PRO A 1 332 ? -23.393 0.620 38.342 1.00 91.25 332 PRO A CA 1
ATOM 2417 C C . PRO A 1 332 ? -24.828 1.065 38.667 1.00 91.25 332 PRO A C 1
ATOM 2419 O O . PRO A 1 332 ? -25.628 1.364 37.775 1.00 91.25 332 PRO A O 1
ATOM 2422 N N . GLU A 1 333 ? -25.168 1.097 39.955 1.00 92.25 333 GLU A N 1
ATOM 2423 C CA . GLU A 1 333 ? -26.454 1.617 40.426 1.00 92.25 333 GLU A CA 1
ATOM 2424 C C . GLU A 1 333 ? -26.656 3.079 39.985 1.00 92.25 333 GLU A C 1
ATOM 2426 O O . GLU A 1 333 ? -25.761 3.918 40.086 1.00 92.25 333 GLU A O 1
ATOM 2431 N N . GLY A 1 334 ? -27.856 3.391 39.499 1.00 89.69 334 GLY A N 1
ATOM 2432 C CA . GLY A 1 334 ? -28.250 4.721 39.038 1.00 89.69 334 GLY A CA 1
ATOM 2433 C C . GLY A 1 334 ? -27.881 5.026 37.585 1.00 89.69 334 GLY A C 1
ATOM 2434 O O . GLY A 1 334 ? -28.294 6.067 37.075 1.00 89.69 334 GLY A O 1
ATOM 2435 N N . SER A 1 335 ? -27.152 4.137 36.909 1.00 90.75 335 SER A N 1
ATOM 2436 C CA . SER A 1 335 ? -26.788 4.286 35.498 1.00 90.75 335 SER A CA 1
ATOM 2437 C C . SER A 1 335 ? -27.812 3.664 34.549 1.00 90.75 335 SER A C 1
ATOM 2439 O O . SER A 1 335 ? -28.624 2.806 34.918 1.00 90.75 335 SER A O 1
ATOM 2441 N N . GLU A 1 336 ? -27.747 4.091 33.287 1.00 91.81 336 GLU A N 1
ATOM 2442 C CA . GLU A 1 336 ? -28.644 3.638 32.225 1.00 91.81 336 GLU A CA 1
ATOM 2443 C C . GLU A 1 336 ? -27.865 3.270 30.961 1.00 91.81 336 GLU A C 1
ATOM 2445 O O . GLU A 1 336 ? -26.876 3.924 30.631 1.00 91.81 336 GLU A O 1
ATOM 2450 N N . GLN A 1 337 ? -28.345 2.275 30.210 1.00 90.69 337 GLN A N 1
ATOM 2451 C CA . GLN A 1 337 ? -27.755 1.889 28.930 1.00 90.69 337 GLN A CA 1
ATOM 2452 C C . GLN A 1 337 ? -28.797 1.481 27.887 1.00 90.69 337 GLN A C 1
ATOM 2454 O O . GLN A 1 337 ? -29.837 0.910 28.200 1.00 90.69 337 GLN A O 1
ATOM 2459 N N . LEU A 1 338 ? -28.503 1.777 26.621 1.00 90.38 338 LEU A N 1
ATOM 2460 C CA . LEU A 1 338 ? -29.357 1.458 25.484 1.00 90.38 338 LEU A CA 1
ATOM 2461 C C . LEU A 1 338 ? -28.944 0.122 24.854 1.00 90.38 338 LEU A C 1
ATOM 2463 O O . LEU A 1 338 ? -27.781 -0.066 24.499 1.00 90.38 338 LEU A O 1
ATOM 2467 N N . LEU A 1 339 ? -29.914 -0.762 24.647 1.00 90.31 339 LEU A N 1
ATOM 2468 C CA . LEU A 1 339 ? -29.798 -1.986 23.867 1.00 90.31 339 LEU A CA 1
ATOM 2469 C C . LEU A 1 339 ? -30.720 -1.892 22.650 1.00 90.31 339 LEU A C 1
ATOM 2471 O O . LEU A 1 339 ? -31.937 -1.785 22.791 1.00 90.31 339 LEU A O 1
ATOM 2475 N N . THR A 1 340 ? -30.156 -1.955 21.447 1.00 90.19 340 THR A N 1
ATOM 2476 C CA . THR A 1 340 ? -30.941 -1.967 20.207 1.00 90.19 340 THR A CA 1
ATOM 2477 C C . THR A 1 340 ? -31.044 -3.387 19.673 1.00 90.19 340 THR A C 1
ATOM 2479 O O . THR A 1 340 ? -30.048 -3.971 19.249 1.00 90.19 340 THR A O 1
ATOM 2482 N N . LEU A 1 341 ? -32.262 -3.924 19.643 1.00 89.12 341 LEU A N 1
ATOM 2483 C CA . LEU A 1 341 ? -32.554 -5.240 19.084 1.00 89.12 341 LEU A CA 1
ATOM 2484 C C . LEU A 1 341 ? -33.086 -5.098 17.658 1.00 89.12 341 LEU A C 1
ATOM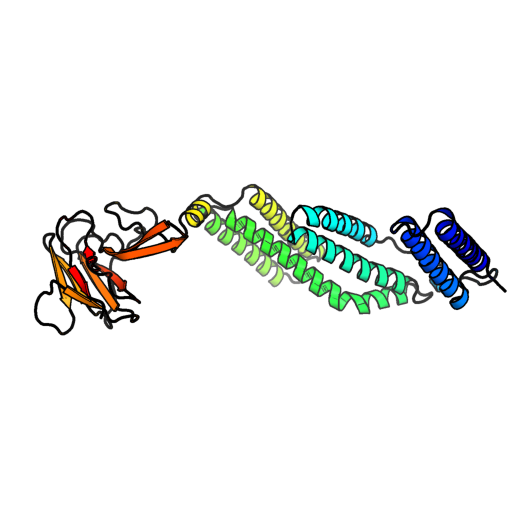 2486 O O . LEU A 1 341 ? -34.008 -4.328 17.401 1.00 89.12 341 LEU A O 1
ATOM 2490 N N . ASN A 1 342 ? -32.535 -5.870 16.724 1.00 89.38 342 ASN A N 1
ATOM 2491 C CA . ASN A 1 342 ? -33.078 -6.004 15.372 1.00 89.38 342 ASN A CA 1
ATOM 2492 C C . ASN A 1 342 ? -33.196 -7.487 15.023 1.00 89.38 342 ASN A C 1
ATOM 2494 O O . ASN A 1 342 ? -32.220 -8.129 14.628 1.00 89.38 342 ASN A O 1
ATOM 2498 N N . ILE A 1 343 ? -34.396 -8.036 15.211 1.00 87.44 343 ILE A N 1
ATOM 2499 C CA . ILE A 1 343 ? -34.625 -9.478 15.167 1.00 87.44 343 ILE A CA 1
ATOM 2500 C C . ILE A 1 343 ? -35.345 -9.841 13.859 1.00 87.44 343 ILE A C 1
ATOM 2502 O O . ILE A 1 343 ? -36.501 -9.460 13.666 1.00 87.44 343 ILE A O 1
ATOM 2506 N N . PRO A 1 344 ? -34.703 -10.578 12.932 1.00 84.94 344 PRO A N 1
ATOM 2507 C CA . PRO A 1 344 ? -35.278 -10.840 11.613 1.00 84.94 344 PRO A CA 1
ATOM 2508 C C . PRO A 1 344 ? -36.252 -12.023 11.576 1.00 84.94 344 PRO A C 1
ATOM 2510 O O . PRO A 1 344 ? -36.993 -12.179 10.605 1.00 84.94 344 PRO A O 1
ATOM 2513 N N . LYS A 1 345 ? -36.217 -12.902 12.582 1.00 85.06 345 LYS A N 1
ATOM 2514 C CA . LYS A 1 345 ? -36.981 -14.153 12.606 1.00 85.06 345 LYS A CA 1
ATOM 2515 C C . LYS A 1 345 ? -37.634 -14.357 13.970 1.00 85.06 345 LYS A C 1
ATOM 2517 O O . LYS A 1 345 ? -37.007 -14.020 14.969 1.00 85.06 345 LYS A O 1
ATOM 2522 N N . PRO A 1 346 ? -38.841 -14.941 14.017 1.00 84.81 346 PRO A N 1
ATOM 2523 C CA . PRO A 1 346 ? -39.468 -15.305 15.275 1.00 84.81 346 PRO A CA 1
ATOM 2524 C C . PRO A 1 346 ? -38.687 -16.420 15.978 1.00 84.81 346 PRO A C 1
ATOM 2526 O O . PRO A 1 346 ? -37.906 -17.151 15.356 1.00 84.81 346 PRO A O 1
ATOM 2529 N N . ALA A 1 347 ? -38.928 -16.547 17.279 1.00 83.12 347 ALA A N 1
ATOM 2530 C CA . ALA A 1 347 ? -38.353 -17.591 18.109 1.00 83.12 347 ALA A CA 1
ATOM 2531 C C . ALA A 1 347 ? -38.758 -18.996 17.624 1.00 83.12 347 ALA A C 1
ATOM 2533 O O . ALA A 1 347 ? -39.848 -19.205 17.084 1.00 83.12 347 ALA A O 1
ATOM 2534 N N . ALA A 1 348 ? -37.874 -19.977 17.813 1.00 82.00 348 ALA A N 1
ATOM 2535 C CA . ALA A 1 348 ? -38.197 -21.369 17.513 1.00 82.00 348 ALA A CA 1
ATOM 2536 C C . ALA A 1 348 ? -39.210 -21.914 18.534 1.00 82.00 348 ALA A C 1
ATOM 2538 O O . ALA A 1 348 ? -39.198 -21.531 19.704 1.00 82.00 348 ALA A O 1
ATOM 2539 N N . VAL A 1 349 ? -40.068 -22.845 18.108 1.00 75.94 349 VAL A N 1
ATOM 2540 C CA . VAL A 1 349 ? -41.091 -23.449 18.978 1.00 75.94 349 VAL A CA 1
ATOM 2541 C C . VAL A 1 349 ? -40.437 -24.060 20.225 1.00 75.94 349 VAL A C 1
ATOM 2543 O O . VAL A 1 349 ? -39.528 -24.883 20.113 1.00 75.94 349 VAL A O 1
ATOM 2546 N N . GLY A 1 350 ? -40.895 -23.640 21.409 1.00 76.69 350 GLY A N 1
ATOM 2547 C CA . GLY A 1 350 ? -40.371 -24.086 22.706 1.00 76.69 350 GLY A CA 1
ATOM 2548 C C . GLY A 1 350 ? -39.063 -23.418 23.154 1.00 76.69 350 GLY A C 1
ATOM 2549 O O . GLY A 1 350 ? -38.512 -23.819 24.175 1.00 76.69 350 GLY A O 1
ATOM 2550 N N . LYS A 1 351 ? -38.552 -22.424 22.413 1.00 82.31 351 LYS A N 1
ATOM 2551 C CA . LYS A 1 351 ? -37.345 -21.652 22.752 1.00 82.31 351 LYS A CA 1
ATOM 2552 C C . LYS A 1 351 ? -37.596 -20.151 22.562 1.00 82.31 351 LYS A C 1
ATOM 2554 O O . LYS A 1 351 ? -37.123 -19.602 21.564 1.00 82.31 351 LYS A O 1
ATOM 2559 N N . PRO A 1 352 ? -38.366 -19.506 23.457 1.00 85.00 352 PRO A N 1
ATOM 2560 C CA . PRO A 1 352 ? -38.648 -18.080 23.349 1.00 85.00 352 PRO A CA 1
ATOM 2561 C C . PRO A 1 352 ? -37.368 -17.250 23.497 1.00 85.00 352 PRO A C 1
ATOM 2563 O O . PRO A 1 352 ? -36.402 -17.686 24.127 1.00 85.00 352 PRO A O 1
ATOM 2566 N N . PHE A 1 353 ? -37.359 -16.053 22.912 1.00 89.12 353 PHE A N 1
ATOM 2567 C CA . PHE A 1 353 ? -36.302 -15.082 23.182 1.00 89.12 353 PHE A CA 1
ATOM 2568 C C . PHE A 1 353 ? -36.529 -14.466 24.559 1.00 89.12 353 PHE A C 1
ATOM 2570 O O . PHE A 1 353 ? -37.669 -14.251 24.967 1.00 89.12 353 PHE A O 1
ATOM 2577 N N . THR A 1 354 ? -35.452 -14.182 25.285 1.00 91.12 354 THR A N 1
ATOM 2578 C CA . THR A 1 354 ? -35.553 -13.717 26.676 1.00 91.12 354 THR A CA 1
ATOM 2579 C C . THR A 1 354 ? -34.559 -12.613 26.968 1.00 91.12 354 THR A C 1
ATOM 2581 O O . THR A 1 354 ? -33.424 -12.674 26.495 1.00 91.12 354 THR A O 1
ATOM 2584 N N . LEU A 1 355 ? -34.951 -11.680 27.826 1.00 90.94 355 LEU A N 1
ATOM 2585 C CA . LEU A 1 355 ? -34.069 -10.704 28.449 1.00 90.94 355 LEU A CA 1
ATOM 2586 C C . LEU A 1 355 ? -33.810 -11.110 29.897 1.00 90.94 355 LEU A C 1
ATOM 2588 O O . LEU A 1 355 ? -34.751 -11.317 30.660 1.00 90.94 355 LEU A O 1
ATOM 2592 N N . THR A 1 356 ? -32.540 -11.238 30.262 1.00 91.44 356 THR A N 1
ATOM 2593 C CA . THR A 1 356 ? -32.085 -11.737 31.566 1.00 91.44 356 THR A CA 1
ATOM 2594 C C . THR A 1 356 ? -30.949 -10.882 32.107 1.00 91.44 356 THR A C 1
ATOM 2596 O O . THR A 1 356 ? -30.217 -10.269 31.332 1.00 91.44 356 THR A O 1
ATOM 2599 N N . VAL A 1 357 ? -30.759 -10.890 33.425 1.00 90.00 357 VAL A N 1
ATOM 2600 C CA . VAL A 1 357 ? -29.579 -10.305 34.076 1.00 90.00 357 VAL A CA 1
ATOM 2601 C C . VAL A 1 357 ? -28.704 -11.444 34.610 1.00 90.00 357 VAL A C 1
ATOM 2603 O O . VAL A 1 357 ? -29.166 -12.211 35.461 1.00 90.00 357 VAL A O 1
ATOM 2606 N N . PRO A 1 358 ? -27.461 -11.601 34.124 1.00 86.06 358 PRO A N 1
ATOM 2607 C CA . PRO A 1 358 ? -26.529 -12.600 34.633 1.00 86.06 358 PRO A CA 1
ATOM 2608 C C . PRO A 1 358 ? -26.315 -12.445 36.143 1.00 86.06 358 PRO A C 1
ATOM 2610 O O . PRO A 1 358 ? -26.169 -11.335 36.643 1.00 86.06 358 PRO A O 1
ATOM 2613 N N . GLY A 1 359 ? -26.288 -13.562 36.874 1.00 79.75 359 GLY A N 1
ATOM 2614 C CA . GLY A 1 359 ? -26.094 -13.570 38.331 1.00 79.75 359 GLY A CA 1
ATOM 2615 C C . GLY A 1 359 ? -27.383 -13.480 39.159 1.00 79.75 359 GLY A C 1
ATOM 2616 O O . GLY A 1 359 ? -27.348 -13.783 40.349 1.00 79.75 359 GLY A O 1
ATOM 2617 N N . LEU A 1 360 ? -28.531 -13.167 38.543 1.00 83.31 360 LEU A N 1
ATOM 2618 C CA . LEU A 1 360 ? -29.844 -13.178 39.198 1.00 83.31 360 LEU A CA 1
ATOM 2619 C C . LEU A 1 360 ? -30.693 -14.347 38.678 1.00 83.31 360 LEU A C 1
ATOM 2621 O O . LEU A 1 360 ? -31.143 -14.364 37.533 1.00 83.31 360 LEU A O 1
ATOM 2625 N N . ALA A 1 361 ? -30.904 -15.361 39.520 1.00 74.88 361 ALA A N 1
ATOM 2626 C CA . ALA A 1 361 ? -31.648 -16.557 39.133 1.00 74.88 361 ALA A CA 1
ATOM 2627 C C . ALA A 1 361 ? -33.164 -16.294 39.047 1.00 74.88 361 ALA A C 1
ATOM 2629 O O . ALA A 1 361 ? -33.761 -15.717 39.954 1.00 74.88 361 ALA A O 1
ATOM 2630 N N . GLY A 1 362 ? -33.797 -16.783 37.973 1.00 72.12 362 GLY A N 1
ATOM 2631 C CA . GLY A 1 362 ? -35.259 -16.828 37.835 1.00 72.12 362 GLY A CA 1
ATOM 2632 C C . GLY A 1 362 ? -35.934 -15.525 37.392 1.00 72.12 362 GLY A C 1
ATOM 2633 O O . GLY A 1 362 ? -37.156 -15.445 37.452 1.00 72.12 362 GLY A O 1
ATOM 2634 N N . GLN A 1 363 ? -35.169 -14.522 36.952 1.00 78.56 363 GLN A N 1
ATOM 2635 C CA . GLN A 1 363 ? -35.697 -13.263 36.417 1.00 78.56 363 GLN A CA 1
ATOM 2636 C C . GLN A 1 363 ? -35.494 -13.226 34.898 1.00 78.56 363 GLN A C 1
ATOM 2638 O O . GLN A 1 363 ? -34.363 -13.130 34.418 1.00 78.56 363 GLN A O 1
ATOM 2643 N N . SER A 1 364 ? -36.584 -13.308 34.137 1.00 85.69 364 SER A N 1
ATOM 2644 C CA . SER A 1 364 ? -36.554 -13.214 32.676 1.00 85.69 364 SER A CA 1
ATOM 2645 C C . SER A 1 364 ? -37.797 -12.514 32.145 1.00 85.69 364 SER A C 1
ATOM 2647 O O . SER A 1 364 ? -38.901 -12.843 32.570 1.00 85.69 364 SER A O 1
ATOM 2649 N N . ILE A 1 365 ? -37.620 -11.613 31.183 1.00 87.69 365 ILE A N 1
ATOM 2650 C CA . ILE A 1 365 ? -38.714 -11.014 30.407 1.00 87.69 365 ILE A CA 1
ATOM 2651 C C . ILE A 1 365 ? -38.755 -11.705 29.045 1.00 87.69 365 ILE A C 1
ATOM 2653 O O . ILE A 1 365 ? -37.724 -11.810 28.375 1.00 87.69 365 ILE A O 1
ATOM 2657 N N . GLU A 1 366 ? -39.924 -12.185 28.628 1.00 88.88 366 GLU A N 1
ATOM 2658 C CA . GLU A 1 366 ? -40.076 -12.839 27.325 1.00 88.88 366 GLU A CA 1
ATOM 2659 C C . GLU A 1 366 ? -40.140 -11.800 26.196 1.00 88.88 366 GLU A C 1
ATOM 2661 O O . GLU A 1 366 ? -40.847 -10.796 26.299 1.00 88.88 366 GLU A O 1
ATOM 2666 N N . VAL A 1 367 ? -39.414 -12.041 25.103 1.00 88.31 367 VAL A N 1
ATOM 2667 C CA . VAL A 1 367 ? -39.414 -11.192 23.907 1.00 88.31 367 VAL A CA 1
ATOM 2668 C C . VAL A 1 367 ? -40.152 -11.906 22.781 1.00 88.31 367 VAL A C 1
ATOM 2670 O O . VAL A 1 367 ? -39.684 -12.904 22.230 1.00 88.31 367 VAL A O 1
ATOM 2673 N N . ILE A 1 368 ? -41.304 -11.360 22.409 1.00 87.75 368 ILE A N 1
ATOM 2674 C CA . ILE A 1 368 ? -42.166 -11.885 21.355 1.00 87.75 368 ILE A CA 1
ATOM 2675 C C . ILE A 1 368 ? -41.873 -11.132 20.060 1.00 87.75 368 ILE A C 1
ATOM 2677 O O . ILE A 1 368 ? -41.936 -9.906 20.013 1.00 87.75 368 ILE A O 1
ATOM 2681 N N . VAL A 1 369 ? -41.585 -11.867 18.988 1.00 86.38 369 VAL A N 1
ATOM 2682 C CA . VAL A 1 369 ? -41.431 -11.308 17.638 1.00 86.38 369 VAL A CA 1
ATOM 2683 C C . VAL A 1 369 ? -42.545 -11.884 16.761 1.00 86.38 369 VAL A C 1
ATOM 2685 O O . VAL A 1 369 ? -42.559 -13.105 16.573 1.00 86.38 369 VAL A O 1
ATOM 2688 N N . PRO A 1 370 ? -43.477 -11.055 16.251 1.00 80.88 370 PRO A N 1
ATOM 2689 C CA . PRO A 1 370 ? -44.591 -11.515 15.426 1.00 80.88 370 PRO A CA 1
ATOM 2690 C C . PRO A 1 370 ? -44.147 -12.039 14.054 1.00 80.88 370 PRO A C 1
ATOM 2692 O O . PRO A 1 370 ? -43.050 -11.681 13.549 1.00 80.88 370 PRO A O 1
#

Foldseek 3Di:
DQAPQLVVLVVQLVVLVVVLVCCCVPVNCDVPVNVVSVVSNVVSVVVSVVCVVVVPPHPPDDPALLPPDDADDDCLVVLLVVLCVQLVVCVVPHPVSNVSSVVSNVVSVVLVVLSVCLSSVDNDNVNSVVSSCVPPVVPVVVVVVVVLVVLLVLLVVLLCQQDDPVVVVVVCVVVVVVVVVVVVVCVVCVPDDPVVVVVVVVCVSVVSNVNSVVSVVSGGDPVVVVCVVVVVPDDDPQAPDADPPQQPPAPQADPCPDQAQWEWEQAQNATWIDGPPDPDTALEDEDEAQDKHKYKYAYQHADWKKKKKFQQWDDPDVPDIDTDMDMGHTYGHGGMDIDIDGHHDFADVPGFIWIDIHPRPPHIRTYGYD

Sequence (370 aa):
MFSTGSKYFFGITFLGAIAFAVYMVLIGESAIGGTALFGLVGATGLLTGLVLFTRDGSHGEEGVAASAAAPTSSIWPLIAAVGATLLLVGTITSTVVTLLGVVLLLAALVEWSVLSWSERASSDSSYNASLRKRLLNPIEFPVLAAVGLGVVILSFSRITLAVNKSVGAIAFIVLGSLVLAAGVLFSVRPNLRRGLVTGICVLGAVGIVAAGIASAGVGVREELVLAKEEGHYMHQECGVEKSEHFDKLPLEGVSATSSVDTHIDLIDGKLVASVQGIAGNQETITVPRSNPTNIVFRNKTDGEFRLVANLGSKMLTDGVKEDVVQCTQLIPEGSEQLLTLNIPKPAAVGKPFTLTVPGLAGQSIEVIVP

Secondary structure (DSSP, 8-state):
---HHHHHHHHHHHHHHHHHHHHHHHT---TTHHHHHHHHHHHHHHHHHHHHHH--S-TT----GGGSSPPPP-SHHHHHHHHHHHHHHHHHH-HHHHHHHHHHHHHHHHHHHHHHHHTTS-S-HHHHHHHHHHHHHHHHHHHHHHHHHHHHHHHHHHHHHHS-HHHHHHHHHHHHHHHHHHHHHHHH-TT--HHHHHHHHHHHHHHHHHHHHHHHHH-S-HHHHHHHHTTTTS----SSS--TTTSSS--------S-EEEEEEEETTEEEEEETT--S-BSEEE--TTS-EEEEEEEESSS-B--EEEEEEEEEETTEEEEEEEEPPPB-TT-EEEEEE---SPPBTTB-EEEE-TT-TT-EEEEE--

Radius of gyration: 37.92 Å; chains: 1; bounding box: 82×74×98 Å

pLDDT: mean 85.24, std 9.55, range [49.56, 97.5]